Protein AF-A0A1W0W4B3-F1 (afdb_monomer)

Organism: Sorghum bicolor (NCBI:txid4558)

Mean predicted aligned error: 21.07 Å

InterPro domains:
  IPR004827 Basic-leucine zipper domain [SM00338] (145-209)
  IPR046347 Basic-leucine zipper domain superfamily [SSF57959] (149-204)

pLDDT: mean 71.38, std 26.72, range [28.59, 98.88]

Sequence (241 aa):
MPTLSEEQALKQLSHLVSLWSSTESNSCNQSMGSSIEGGCQGSAAMPALVNKFDIMSIGNSSCSGRPQMPRNYGSLSAENSNPAPVVPKLILGGMDRPGLPLQLPAHGADASRSISRRGRTKEHFFSEADMEKINKDNRLKELMKTEPKRVKRALRNRESVARLKMQKAKHFQDLKCRTNALKMECSSLSAQVQSRQEIFDSLKTENRELQIKLEGLNEQANLSQALNDQLQSEIERLKLL

Solvent-accessible surface area (backbone atoms only — not comparable to full-atom values): 15935 Å² total; per-residue (Å²): 131,82,51,78,65,55,59,51,50,50,52,52,52,53,52,53,55,51,56,55,63,55,66,74,75,77,79,88,86,89,78,89,87,83,84,85,88,84,88,82,89,82,84,86,80,87,78,78,91,70,82,92,81,89,87,80,88,80,73,94,72,93,72,96,73,86,87,82,79,87,87,82,86,79,87,79,88,80,90,80,91,84,87,87,82,91,77,86,86,79,89,74,79,96,69,86,72,86,71,80,80,89,69,78,84,72,93,74,87,81,82,80,76,76,77,72,87,60,90,71,63,79,74,82,76,54,52,73,72,50,49,53,53,30,75,71,33,66,69,44,46,57,39,45,76,78,40,50,71,57,43,54,51,50,52,52,47,52,52,53,51,51,51,51,51,50,52,50,51,50,54,52,49,53,50,50,53,51,52,52,50,51,52,51,48,52,52,51,52,51,51,50,51,52,54,50,48,55,52,50,53,52,51,52,51,53,50,53,53,51,50,54,52,50,50,54,52,50,52,53,49,52,53,52,47,54,52,49,52,52,52,50,53,49,51,55,56,58,74,76,109

Radius of gyration: 41.13 Å; Cα contacts (8 Å, |Δi|>4): 15; chains: 1; bounding box: 86×71×122 Å

Foldseek 3Di:
DDDPVVVVVVVVVVVVVVVVVVVVPPPDDPDDDDDDDDDDDDDDDDDDPPDDDDDDDDDDDDDDDDDDDDDDDDDDDDDDDDDDDDDDDDDDDDDDDPDDPPDDDDDDDDPPPPPPPDDDDPVPLDDPVLVVVCVVDVVSVVCCVPPVPVSSVVVVVVVVVVVVVVVVVVVVVVVVVVVVVVVVVVVVVVVVVVVVVVVVVVVVVVVVVVVVVVVVVVVVVVVVVVVVVVVVVVVVVVVVD

Structure (mmCIF, N/CA/C/O backbone):
data_AF-A0A1W0W4B3-F1
#
_entry.id   AF-A0A1W0W4B3-F1
#
loop_
_atom_site.group_PDB
_atom_site.id
_atom_site.type_symbol
_atom_site.label_atom_id
_atom_site.label_alt_id
_atom_site.label_comp_id
_atom_site.label_asym_id
_atom_site.label_entity_id
_atom_site.label_seq_id
_atom_site.pdbx_PDB_ins_code
_atom_site.Cartn_x
_atom_site.Cartn_y
_atom_site.Cartn_z
_atom_site.occupancy
_atom_site.B_iso_or_equiv
_atom_site.auth_seq_id
_atom_site.auth_comp_id
_atom_site.auth_asym_id
_atom_site.auth_atom_id
_atom_site.pdbx_PDB_model_num
ATOM 1 N N . MET A 1 1 ? -30.244 10.182 33.320 1.00 46.06 1 MET A N 1
ATOM 2 C CA . MET A 1 1 ? -31.214 9.685 32.328 1.00 46.06 1 MET A CA 1
ATOM 3 C C . MET A 1 1 ? -30.709 10.096 30.957 1.00 46.06 1 MET A C 1
ATOM 5 O O . MET A 1 1 ? -30.752 11.292 30.681 1.00 46.06 1 MET A O 1
ATOM 9 N N . PRO A 1 2 ? -30.119 9.178 30.172 1.00 50.56 2 PRO A N 1
ATOM 10 C CA . PRO A 1 2 ? -29.711 9.484 28.805 1.00 50.56 2 PRO A CA 1
ATOM 11 C C . PRO A 1 2 ? -30.939 9.907 27.996 1.00 50.56 2 PRO A C 1
ATOM 13 O O . PRO A 1 2 ? -32.050 9.422 28.225 1.00 50.56 2 PRO A O 1
ATOM 16 N N . THR A 1 3 ? -30.766 10.885 27.116 1.00 73.81 3 THR A N 1
ATOM 17 C CA . THR A 1 3 ? -31.884 11.431 26.339 1.00 73.81 3 THR A CA 1
ATOM 18 C C . THR A 1 3 ? -32.370 10.392 25.324 1.00 73.81 3 THR A C 1
ATOM 20 O O . THR A 1 3 ? -31.582 9.583 24.840 1.00 73.81 3 THR A O 1
ATOM 23 N N . LEU A 1 4 ? -33.659 10.417 24.957 1.00 64.44 4 LEU A N 1
ATOM 24 C CA . LEU A 1 4 ? -34.267 9.494 23.976 1.00 64.44 4 LEU A CA 1
ATOM 25 C C . LEU A 1 4 ? -33.441 9.372 22.671 1.00 64.44 4 LEU A C 1
ATOM 27 O O . LEU A 1 4 ? -33.410 8.321 22.040 1.00 64.44 4 LEU A O 1
ATOM 31 N N . SER A 1 5 ? -32.720 10.440 22.311 1.00 68.06 5 SER A N 1
ATOM 32 C CA . SER A 1 5 ? -31.805 10.523 21.166 1.00 68.06 5 SER A CA 1
ATOM 33 C C . SER A 1 5 ? -30.530 9.678 21.328 1.00 68.06 5 SER A C 1
ATOM 35 O O . SER A 1 5 ? -30.091 9.022 20.383 1.00 68.06 5 SER A O 1
ATOM 37 N N . GLU A 1 6 ? -29.946 9.640 22.528 1.00 70.94 6 GLU A N 1
ATOM 38 C CA . GLU A 1 6 ? -28.737 8.857 22.825 1.00 70.94 6 GLU A CA 1
ATOM 39 C C . GLU A 1 6 ? -29.029 7.357 22.792 1.00 70.94 6 GLU A C 1
ATOM 41 O O . GLU A 1 6 ? -28.251 6.576 22.247 1.00 70.94 6 GLU A O 1
ATOM 46 N N . GLU A 1 7 ? -30.194 6.948 23.292 1.00 76.69 7 GLU A N 1
ATOM 47 C CA . GLU A 1 7 ? -30.623 5.550 23.248 1.00 76.69 7 GLU A CA 1
ATOM 48 C C . GLU A 1 7 ? -30.871 5.078 21.803 1.00 76.69 7 GLU A C 1
ATOM 50 O O . GLU A 1 7 ? -30.564 3.942 21.431 1.00 76.69 7 GLU A O 1
ATOM 55 N N . GLN A 1 8 ? -31.370 5.977 20.952 1.00 79.88 8 GLN A N 1
ATOM 56 C CA . GLN A 1 8 ? -31.555 5.726 19.526 1.00 79.88 8 GLN A CA 1
ATOM 57 C C . GLN A 1 8 ? -30.210 5.621 18.795 1.00 79.88 8 GLN A C 1
ATOM 59 O O . GLN A 1 8 ? -30.034 4.722 17.972 1.00 79.88 8 GLN A O 1
ATOM 64 N N . ALA A 1 9 ? -29.237 6.468 19.143 1.00 77.00 9 ALA A N 1
ATOM 65 C CA . ALA A 1 9 ? -27.879 6.400 18.608 1.00 77.00 9 ALA A CA 1
ATOM 66 C C . ALA A 1 9 ? -27.165 5.093 19.000 1.00 77.00 9 ALA A C 1
ATOM 68 O O . ALA A 1 9 ? -26.544 4.450 18.153 1.00 77.00 9 ALA A O 1
ATOM 69 N N . LEU A 1 10 ? -27.314 4.641 20.248 1.00 80.75 10 LEU A N 1
ATOM 70 C CA . LEU A 1 10 ? -26.742 3.373 20.712 1.00 80.75 10 LEU A CA 1
ATOM 71 C C . LEU A 1 10 ? -27.368 2.160 20.007 1.00 80.75 10 LEU A C 1
ATOM 73 O O . LEU A 1 10 ? -26.649 1.236 19.622 1.00 80.75 10 LEU A O 1
ATOM 77 N N . LYS A 1 11 ? -28.682 2.186 19.743 1.00 84.12 11 LYS A N 1
ATOM 78 C CA . LYS A 1 11 ? -29.363 1.151 18.942 1.00 84.12 11 LYS A CA 1
ATOM 79 C C . LYS A 1 11 ? -28.864 1.123 17.493 1.00 84.12 11 LYS A C 1
ATOM 81 O O . LYS A 1 11 ? -28.654 0.042 16.945 1.00 84.12 11 LYS A O 1
ATOM 86 N N . GLN A 1 12 ? -28.615 2.286 16.885 1.00 83.31 12 GLN A N 1
ATOM 87 C CA . GLN A 1 12 ? -28.036 2.368 15.536 1.00 83.31 12 GLN A CA 1
ATOM 88 C C . GLN A 1 12 ? -26.607 1.806 15.487 1.00 83.31 12 GLN A C 1
ATOM 90 O O . GLN A 1 12 ? -26.278 1.042 14.579 1.00 83.31 12 GLN A O 1
ATOM 95 N N . LEU A 1 13 ? -25.773 2.117 16.483 1.00 79.00 13 LEU A N 1
ATOM 96 C CA . LEU A 1 13 ? -24.405 1.598 16.569 1.00 79.00 13 LEU A CA 1
ATOM 97 C C . LEU A 1 13 ? -24.376 0.079 16.787 1.00 79.00 13 LEU A C 1
ATOM 99 O O . LEU A 1 13 ? -23.621 -0.620 16.113 1.00 79.00 13 LEU A O 1
ATOM 103 N N . SER A 1 14 ? -25.239 -0.449 17.657 1.00 84.00 14 SER A N 1
ATOM 104 C CA . SER A 1 14 ? -25.381 -1.896 17.881 1.00 84.00 14 SER A CA 1
ATOM 105 C C . SER A 1 14 ? -25.784 -2.648 16.603 1.00 84.00 14 SER A C 1
ATOM 107 O O . SER A 1 14 ? -25.209 -3.692 16.273 1.00 84.00 14 SER A O 1
ATOM 109 N N . HIS A 1 15 ? -26.719 -2.085 15.832 1.00 85.88 15 HIS A N 1
ATOM 110 C CA . HIS A 1 15 ? -27.155 -2.655 14.559 1.00 85.88 15 HIS A CA 1
ATOM 111 C C . HIS A 1 15 ? -26.019 -2.682 13.523 1.00 85.88 15 HIS A C 1
ATOM 113 O O . HIS A 1 15 ? -25.790 -3.710 12.885 1.00 85.88 15 HIS A O 1
ATOM 119 N N . LEU A 1 16 ? -25.246 -1.595 13.404 1.00 80.00 16 LEU A N 1
ATOM 120 C CA . LEU A 1 16 ? -24.099 -1.522 12.490 1.00 80.00 16 LEU A CA 1
ATOM 121 C C . LEU A 1 16 ? -22.993 -2.526 12.848 1.00 80.00 16 LEU A C 1
ATOM 123 O O . LEU A 1 16 ? -22.467 -3.193 11.959 1.00 80.00 16 LEU A O 1
ATOM 127 N N . VAL A 1 17 ? -22.686 -2.694 14.137 1.00 77.75 17 VAL A N 1
ATOM 128 C CA . VAL A 1 17 ? -21.697 -3.677 14.617 1.00 77.75 17 VAL A CA 1
ATOM 129 C C . VAL A 1 17 ? -22.146 -5.118 14.332 1.00 77.75 17 VAL A C 1
ATOM 131 O O . VAL A 1 17 ? -21.326 -5.971 13.981 1.00 77.75 17 VAL A O 1
ATOM 134 N N . SER A 1 18 ? -23.448 -5.395 14.407 1.00 76.31 18 SER A N 1
ATOM 135 C CA . SER A 1 18 ? -24.012 -6.724 14.123 1.00 76.31 18 SER A CA 1
ATOM 136 C C . SER A 1 18 ? -23.999 -7.063 12.625 1.00 76.31 18 SER A C 1
ATOM 138 O O . SER A 1 18 ? -23.673 -8.189 12.239 1.00 76.31 18 SER A O 1
ATOM 140 N N . LEU A 1 19 ? -24.292 -6.078 11.769 1.00 78.81 19 LEU A N 1
ATOM 141 C CA . LEU A 1 19 ? -24.202 -6.204 10.310 1.00 78.81 19 LEU A CA 1
ATOM 142 C C . LEU A 1 19 ? -22.771 -6.481 9.851 1.00 78.81 19 LEU A C 1
ATOM 144 O O . LEU A 1 19 ? -22.557 -7.381 9.042 1.00 78.81 19 LEU A O 1
ATOM 148 N N . TRP A 1 20 ? -21.797 -5.765 10.414 1.00 64.62 20 TRP A N 1
ATOM 149 C CA . TRP A 1 20 ? -20.386 -5.966 10.089 1.00 64.62 20 TRP A CA 1
ATOM 150 C C . TRP A 1 20 ? -19.876 -7.349 10.508 1.00 64.62 20 TRP A C 1
ATOM 152 O O . TRP A 1 20 ? -19.211 -8.022 9.721 1.00 64.62 20 TRP A O 1
ATOM 162 N N . SER A 1 21 ? -20.293 -7.822 11.686 1.00 59.78 21 SER A N 1
ATOM 163 C CA . SER A 1 21 ? -19.967 -9.171 12.177 1.00 59.78 21 SER A CA 1
ATOM 164 C C . SER A 1 21 ? -20.580 -10.287 11.31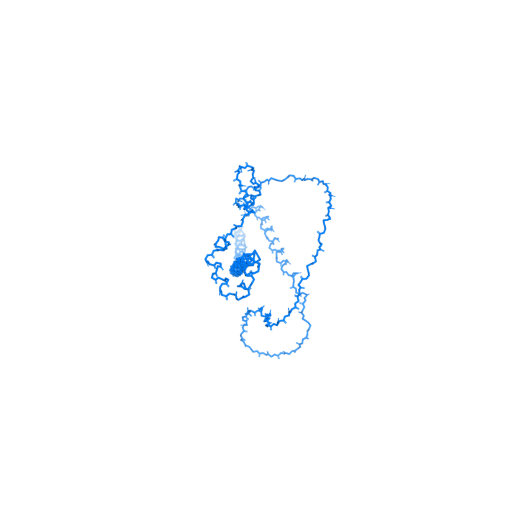2 1.00 59.78 21 SER A C 1
ATOM 166 O O . SER A 1 21 ? -20.046 -11.391 11.251 1.00 59.78 21 SER A O 1
ATOM 168 N N . SER A 1 22 ? -21.685 -10.008 10.610 1.00 46.53 22 SER A N 1
ATOM 169 C CA . SER A 1 22 ? -22.362 -10.975 9.731 1.00 46.53 22 SER A CA 1
ATOM 170 C C . SER A 1 22 ? -21.739 -11.047 8.329 1.00 46.53 22 SER A C 1
ATOM 172 O O . SER A 1 22 ? -21.768 -12.100 7.692 1.00 46.53 22 SER A O 1
ATOM 174 N N . THR A 1 23 ? -21.132 -9.958 7.846 1.00 51.38 23 THR A N 1
ATOM 175 C CA . THR A 1 23 ? -20.428 -9.925 6.550 1.00 51.38 23 THR A CA 1
ATOM 176 C C . THR A 1 23 ? -19.069 -10.627 6.553 1.00 51.38 23 THR A C 1
ATOM 178 O O . THR A 1 23 ? -18.599 -11.008 5.483 1.00 51.38 23 THR A O 1
ATOM 181 N N . GLU A 1 24 ? -18.464 -10.876 7.718 1.00 43.91 24 GLU A N 1
ATOM 182 C CA . GLU A 1 24 ? -17.208 -11.637 7.822 1.00 43.91 24 GLU A CA 1
ATOM 183 C C . GLU A 1 24 ? -17.405 -13.166 7.768 1.00 43.91 24 GLU A C 1
ATOM 185 O O . GLU A 1 24 ? -16.455 -13.889 7.480 1.00 43.91 24 GLU A O 1
ATOM 190 N N . SER A 1 25 ? -18.624 -13.687 7.973 1.00 45.28 25 SER A N 1
ATOM 191 C CA . SER A 1 25 ? -18.858 -15.144 8.064 1.00 45.28 25 SER A CA 1
ATOM 192 C C . SER A 1 25 ? -19.273 -15.854 6.767 1.00 45.28 25 SER A C 1
ATOM 194 O O . SER A 1 25 ? -19.307 -17.080 6.758 1.00 45.28 25 SER A O 1
ATOM 196 N N . ASN A 1 26 ? -19.564 -15.153 5.661 1.00 48.56 26 ASN A N 1
ATOM 197 C CA . ASN A 1 26 ? -20.213 -15.790 4.495 1.00 48.56 26 ASN A CA 1
ATOM 198 C C . ASN A 1 26 ? -19.520 -15.652 3.132 1.00 48.56 26 ASN A C 1
ATOM 200 O O . ASN A 1 26 ? -20.124 -15.970 2.109 1.00 48.56 26 ASN A O 1
ATOM 204 N N . SER A 1 27 ? -18.250 -15.252 3.061 1.00 46.34 27 SER A N 1
ATOM 205 C CA . SER A 1 27 ? -17.555 -15.226 1.768 1.00 46.34 27 SER A CA 1
ATOM 206 C C . SER A 1 27 ? -16.066 -15.505 1.901 1.00 46.34 27 SER A C 1
ATOM 208 O O . SER A 1 27 ? -15.269 -14.575 1.876 1.00 46.34 27 SER A O 1
ATOM 210 N N . CYS A 1 28 ? -15.715 -16.790 2.023 1.00 36.72 28 CYS A N 1
ATOM 211 C CA . CYS A 1 28 ? -14.561 -17.449 1.382 1.00 36.72 28 CYS A CA 1
ATOM 212 C C . CYS A 1 28 ? -14.127 -18.661 2.224 1.00 36.72 28 CYS A C 1
ATOM 214 O O . CYS A 1 28 ? -13.150 -18.570 2.950 1.00 36.72 28 CYS A O 1
ATOM 216 N N . ASN A 1 29 ? -14.867 -19.777 2.176 1.00 40.19 29 ASN A N 1
ATOM 217 C CA . ASN A 1 29 ? -14.393 -21.085 2.676 1.00 40.19 29 ASN A CA 1
ATOM 218 C C . ASN A 1 29 ? -15.133 -22.274 2.020 1.00 40.19 29 ASN A C 1
ATOM 220 O O . ASN A 1 29 ? -15.341 -23.315 2.632 1.00 40.19 29 ASN A O 1
ATOM 224 N N . GLN A 1 30 ? -15.538 -22.145 0.751 1.00 40.03 30 GLN A N 1
ATOM 225 C CA . GLN A 1 30 ? -16.012 -23.282 -0.052 1.00 40.03 30 GLN A CA 1
ATOM 226 C C . GLN A 1 30 ? -15.123 -23.463 -1.279 1.00 40.03 30 GLN A C 1
ATOM 228 O O . GLN A 1 30 ? -15.552 -23.259 -2.407 1.00 40.03 30 GLN A O 1
ATOM 233 N N . SER A 1 31 ? -13.857 -23.807 -1.069 1.00 46.72 31 SER A N 1
ATOM 234 C CA . SER A 1 31 ? -13.107 -24.578 -2.060 1.00 46.72 31 SER A CA 1
ATOM 235 C C . SER A 1 31 ? -11.819 -25.081 -1.427 1.00 46.72 31 SER A C 1
ATOM 237 O O . SER A 1 31 ? -11.087 -24.288 -0.845 1.00 46.72 31 SER A O 1
ATOM 239 N N . MET A 1 32 ? -11.535 -26.369 -1.625 1.00 39.91 32 MET A N 1
ATOM 240 C CA . MET A 1 32 ? -10.351 -27.135 -1.204 1.00 39.91 32 MET A CA 1
ATOM 241 C C . MET A 1 32 ? -10.471 -27.854 0.148 1.00 39.91 32 MET A C 1
ATOM 243 O O . MET A 1 32 ? -10.274 -27.267 1.206 1.00 39.91 32 MET A O 1
ATOM 247 N N . GLY A 1 33 ? -10.677 -29.174 0.084 1.00 34.97 33 GLY A N 1
ATOM 248 C CA . GLY A 1 33 ? -10.287 -30.074 1.172 1.00 34.97 33 GLY A CA 1
ATOM 249 C C . GLY A 1 33 ? -11.142 -31.329 1.330 1.00 34.97 33 GLY A C 1
ATOM 250 O O . GLY A 1 33 ? -11.802 -31.471 2.351 1.00 34.97 33 GLY A O 1
ATOM 251 N N . SER A 1 34 ? -11.114 -32.258 0.367 1.00 32.94 34 SER A N 1
ATOM 252 C CA . SER A 1 34 ? -11.482 -33.656 0.637 1.00 32.94 34 SER A CA 1
ATOM 253 C C . SER A 1 34 ? -10.207 -34.482 0.806 1.00 32.94 34 SER A C 1
ATOM 255 O O . SER A 1 34 ? -9.414 -34.604 -0.123 1.00 32.94 34 SER A O 1
ATOM 257 N N . SER A 1 35 ? -10.061 -34.987 2.032 1.00 37.25 35 SER A N 1
ATOM 258 C CA . SER A 1 35 ? -9.471 -36.264 2.444 1.00 37.25 35 SER A CA 1
ATOM 259 C C . SER A 1 35 ? -8.099 -36.669 1.910 1.00 37.25 35 SER A C 1
ATOM 261 O O . SER A 1 35 ? -8.024 -37.215 0.818 1.00 37.25 35 SER A O 1
ATOM 263 N N . ILE A 1 36 ? -7.076 -36.609 2.777 1.00 35.84 36 ILE A N 1
ATOM 264 C CA . ILE A 1 36 ? -6.227 -37.778 3.088 1.00 35.84 36 ILE A CA 1
ATOM 265 C C . ILE A 1 36 ? -5.898 -37.753 4.594 1.00 35.84 36 ILE A C 1
ATOM 267 O O . ILE A 1 36 ? -5.454 -36.739 5.128 1.00 35.84 36 ILE A O 1
ATOM 271 N N . GLU A 1 37 ? -6.184 -38.871 5.261 1.00 36.91 37 GLU A N 1
ATOM 272 C CA . GLU A 1 37 ? -5.908 -39.175 6.668 1.00 36.91 37 GLU A CA 1
ATOM 273 C C . GLU A 1 37 ? -4.406 -39.270 6.987 1.00 36.91 37 GLU A C 1
ATOM 275 O O . GLU A 1 37 ? -3.602 -39.665 6.143 1.00 36.91 37 GLU A O 1
ATOM 280 N N . GLY A 1 38 ? -4.048 -39.017 8.251 1.00 33.78 38 GLY A N 1
ATOM 281 C CA . GLY A 1 38 ? -2.769 -39.440 8.831 1.00 33.78 38 GLY A CA 1
ATOM 282 C C . GLY A 1 38 ? -2.266 -38.502 9.924 1.00 33.78 38 GLY A C 1
ATOM 283 O O . GLY A 1 38 ? -1.608 -37.508 9.637 1.00 33.78 38 GLY A O 1
ATOM 284 N N . GLY A 1 39 ? -2.587 -38.805 11.184 1.00 35.41 39 GLY A N 1
ATOM 285 C CA . GLY A 1 39 ? -2.121 -38.044 12.344 1.00 35.41 39 GLY A CA 1
ATOM 286 C C . GLY A 1 39 ? -0.668 -38.333 12.735 1.00 35.41 39 GLY A C 1
ATOM 287 O O . GLY A 1 39 ? -0.149 -39.403 12.444 1.00 35.41 39 GLY A O 1
ATOM 288 N N . CYS A 1 40 ? -0.056 -37.378 13.444 1.00 28.59 40 CYS A N 1
ATOM 289 C CA . CYS A 1 40 ? 0.932 -37.581 14.511 1.00 28.59 40 CYS A CA 1
ATOM 290 C C . CYS A 1 40 ? 1.157 -36.252 15.257 1.00 28.59 40 CYS A C 1
ATOM 292 O O . CYS A 1 40 ? 1.230 -35.185 14.654 1.00 28.59 40 CYS A O 1
ATOM 294 N N . GLN A 1 41 ? 1.217 -36.332 16.586 1.00 34.62 41 GLN A N 1
ATOM 295 C CA . GLN A 1 41 ? 1.433 -35.226 17.520 1.00 34.62 41 GLN A CA 1
ATOM 296 C C . GLN A 1 41 ? 2.886 -34.720 17.480 1.00 34.62 41 GLN A C 1
ATOM 298 O O . GLN A 1 41 ? 3.803 -35.521 17.313 1.00 34.62 41 GLN A O 1
ATOM 303 N N . GLY A 1 42 ? 3.097 -33.428 17.768 1.00 30.91 42 GLY A N 1
ATOM 304 C CA . GLY A 1 42 ? 4.372 -32.937 18.311 1.00 30.91 42 GLY A CA 1
ATOM 305 C C . GLY A 1 42 ? 4.953 -31.674 17.670 1.00 30.91 42 GLY A C 1
ATOM 306 O O . GLY A 1 42 ? 5.608 -31.753 16.646 1.00 30.91 42 GLY A O 1
ATOM 307 N N . SER A 1 43 ? 4.762 -30.551 18.372 1.00 34.69 43 SER A N 1
ATOM 308 C CA . SER A 1 43 ? 5.658 -29.396 18.574 1.00 34.69 43 SER A CA 1
ATOM 309 C C . SER A 1 43 ? 6.434 -28.737 17.412 1.00 34.69 43 SER A C 1
ATOM 311 O O . SER A 1 43 ? 7.240 -29.352 16.726 1.00 34.69 43 SER A O 1
ATOM 313 N N . ALA A 1 44 ? 6.343 -27.400 17.432 1.00 37.19 44 ALA A N 1
ATOM 314 C CA . ALA A 1 44 ? 7.294 -26.404 16.931 1.00 37.19 44 ALA A CA 1
ATOM 315 C C . ALA A 1 44 ? 7.324 -26.083 15.422 1.00 37.19 44 ALA A C 1
ATOM 317 O O . ALA A 1 44 ? 7.238 -26.942 14.555 1.00 37.19 44 ALA A O 1
ATOM 318 N N . ALA A 1 45 ? 7.560 -24.786 15.177 1.00 33.12 45 ALA A N 1
ATOM 319 C CA . ALA A 1 45 ? 7.843 -24.094 13.914 1.00 33.12 45 ALA A CA 1
ATOM 320 C C . ALA A 1 45 ? 6.635 -23.611 13.080 1.00 33.12 45 ALA A C 1
ATOM 322 O O . ALA A 1 45 ? 6.074 -24.323 12.255 1.00 33.12 45 ALA A O 1
ATOM 323 N N . MET A 1 46 ? 6.324 -22.316 13.221 1.00 39.16 46 MET A N 1
ATOM 324 C CA . MET A 1 46 ? 5.676 -21.520 12.171 1.00 39.16 46 MET A CA 1
ATOM 325 C C . MET A 1 46 ? 6.642 -21.402 10.978 1.00 39.16 46 MET A C 1
ATOM 327 O O . MET A 1 46 ? 7.743 -20.875 11.170 1.00 39.16 46 MET A O 1
ATOM 331 N N . PRO A 1 47 ? 6.292 -21.829 9.751 1.00 45.53 47 PRO A N 1
ATOM 332 C CA . PRO A 1 47 ? 7.124 -21.541 8.600 1.00 45.53 47 PRO A CA 1
ATOM 333 C C . PRO A 1 47 ? 6.803 -20.138 8.081 1.00 45.53 47 PRO A C 1
ATOM 335 O O . PRO A 1 47 ? 5.665 -19.794 7.764 1.00 45.53 47 PRO A O 1
ATOM 338 N N . ALA A 1 48 ? 7.855 -19.334 7.975 1.00 40.09 48 ALA A N 1
ATOM 339 C CA . ALA A 1 48 ? 7.867 -18.092 7.231 1.00 40.09 48 ALA A CA 1
ATOM 340 C C . ALA A 1 48 ? 7.360 -18.318 5.795 1.00 40.09 48 ALA A C 1
ATOM 342 O O . ALA A 1 48 ? 7.882 -19.167 5.069 1.00 40.09 48 ALA A O 1
ATOM 343 N N . LEU A 1 49 ? 6.385 -17.518 5.355 1.00 45.16 49 LEU A N 1
ATOM 344 C CA . LEU A 1 49 ? 6.001 -17.416 3.945 1.00 45.16 49 LEU A CA 1
ATOM 345 C C . LEU A 1 49 ? 7.058 -16.601 3.185 1.00 45.16 49 LEU A C 1
ATOM 347 O O . LEU A 1 49 ? 6.850 -15.459 2.781 1.00 45.16 49 LEU A O 1
ATOM 351 N N . VAL A 1 50 ? 8.230 -17.211 3.017 1.00 43.22 50 VAL A N 1
ATOM 352 C CA . VAL A 1 50 ? 9.288 -16.760 2.115 1.00 43.22 50 VAL A CA 1
ATOM 353 C C . VAL A 1 50 ? 8.920 -17.175 0.687 1.00 43.22 50 VAL A C 1
ATOM 355 O O . VAL A 1 50 ? 8.676 -18.344 0.413 1.00 43.22 50 VAL A O 1
ATOM 358 N N . ASN A 1 51 ? 8.883 -16.180 -0.205 1.00 43.06 51 ASN A N 1
ATOM 359 C CA . ASN A 1 51 ? 9.017 -16.253 -1.666 1.00 43.06 51 ASN A CA 1
ATOM 360 C C . ASN A 1 51 ? 8.488 -17.512 -2.382 1.00 43.06 51 ASN A C 1
ATOM 362 O O . ASN A 1 51 ? 9.206 -18.487 -2.583 1.00 43.06 51 ASN A O 1
ATOM 366 N N . LYS A 1 52 ? 7.294 -17.396 -2.973 1.00 44.56 52 LYS A N 1
ATOM 367 C CA . LYS A 1 52 ? 6.922 -18.156 -4.177 1.00 44.56 52 LYS A CA 1
ATOM 368 C C . LYS A 1 52 ? 6.858 -17.214 -5.376 1.00 44.56 52 LYS A C 1
ATOM 370 O O . LYS A 1 52 ? 5.783 -16.752 -5.736 1.00 44.56 52 LYS A O 1
ATOM 375 N N . PHE A 1 53 ? 8.007 -16.916 -5.980 1.00 36.84 53 PHE A N 1
ATOM 376 C CA . PHE A 1 53 ? 8.050 -16.516 -7.390 1.00 36.84 53 PHE A CA 1
ATOM 377 C C . PHE A 1 53 ? 9.435 -16.776 -7.997 1.00 36.84 53 PHE A C 1
ATOM 379 O O . PHE A 1 53 ? 10.139 -15.854 -8.387 1.00 36.84 53 PHE A O 1
ATOM 386 N N . ASP A 1 54 ? 9.809 -18.053 -8.078 1.00 41.72 54 ASP A N 1
ATOM 387 C CA . ASP A 1 54 ? 10.860 -18.521 -8.982 1.00 41.72 54 ASP A CA 1
ATOM 388 C C . ASP A 1 54 ? 10.228 -19.450 -10.017 1.00 41.72 54 ASP A C 1
ATOM 390 O O . ASP A 1 54 ? 10.057 -20.638 -9.761 1.00 41.72 54 ASP A O 1
ATOM 394 N N . ILE A 1 55 ? 9.874 -18.907 -11.186 1.00 41.62 55 ILE A N 1
ATOM 395 C CA . ILE A 1 55 ? 9.776 -19.671 -12.436 1.00 41.62 55 ILE A CA 1
ATOM 396 C C . ILE A 1 55 ? 10.263 -18.775 -13.582 1.00 41.62 55 ILE A C 1
ATOM 398 O O . ILE A 1 55 ? 9.595 -17.812 -13.946 1.00 41.62 55 ILE A O 1
ATOM 402 N N . MET A 1 56 ? 11.437 -19.140 -14.114 1.00 41.94 56 MET A N 1
ATOM 403 C CA . MET A 1 56 ? 11.923 -19.096 -15.508 1.00 41.94 56 MET A CA 1
ATOM 404 C C . MET A 1 56 ? 13.335 -18.517 -15.656 1.00 41.94 56 MET A C 1
ATOM 406 O O . MET A 1 56 ? 13.546 -17.357 -16.004 1.00 41.94 56 MET A O 1
ATOM 410 N N . SER A 1 57 ? 14.322 -19.402 -15.506 1.00 45.44 57 SER A N 1
ATOM 411 C CA . SER A 1 57 ? 15.579 -19.304 -16.243 1.00 45.44 57 SER A CA 1
ATOM 412 C C . SER A 1 57 ? 15.294 -19.575 -17.722 1.00 45.44 57 SER A C 1
ATOM 414 O O . SER A 1 57 ? 14.963 -20.699 -18.092 1.00 45.44 57 SER A O 1
ATOM 416 N N . ILE A 1 58 ? 15.420 -18.565 -18.583 1.00 41.12 58 ILE A N 1
ATOM 417 C CA . ILE A 1 58 ? 15.471 -18.787 -20.033 1.00 41.12 58 ILE A CA 1
ATOM 418 C C . ILE A 1 58 ? 16.941 -18.874 -20.419 1.00 41.12 58 ILE A C 1
ATOM 420 O O . ILE A 1 58 ? 17.658 -17.874 -20.457 1.00 41.12 58 ILE A O 1
ATOM 424 N N . GLY A 1 59 ? 17.374 -20.110 -20.659 1.00 36.38 59 GLY A N 1
ATOM 425 C CA . GLY A 1 59 ? 18.659 -20.424 -21.253 1.00 36.38 59 GLY A CA 1
ATOM 426 C C . GLY A 1 59 ? 18.790 -19.846 -22.661 1.00 36.38 59 GLY A C 1
ATOM 427 O O . GLY A 1 59 ? 17.821 -19.699 -23.409 1.00 36.38 59 GLY A O 1
ATOM 428 N N . ASN A 1 60 ? 20.033 -19.537 -23.014 1.00 40.91 60 ASN A N 1
ATOM 429 C CA . ASN A 1 60 ? 20.448 -19.175 -24.358 1.00 40.91 60 ASN A CA 1
ATOM 430 C C . ASN A 1 60 ? 20.042 -20.280 -25.346 1.00 40.91 60 ASN A C 1
ATOM 432 O O . ASN A 1 60 ? 20.592 -21.377 -25.304 1.00 40.91 60 ASN A O 1
ATOM 436 N N . SER A 1 61 ? 19.132 -19.979 -26.271 1.00 43.41 61 SER A N 1
ATOM 437 C CA . SER A 1 61 ? 18.978 -20.759 -27.498 1.00 43.41 61 SER A CA 1
ATOM 438 C C . SER A 1 61 ? 18.814 -19.821 -28.691 1.00 43.41 61 SER A C 1
ATOM 440 O O . SER A 1 61 ? 17.991 -18.905 -28.712 1.00 43.41 61 SER A O 1
ATOM 442 N N . SER A 1 62 ? 19.702 -20.007 -29.661 1.00 45.00 62 SER A N 1
ATOM 443 C CA . SER A 1 62 ? 19.717 -19.314 -30.939 1.00 45.00 62 SER A CA 1
ATOM 444 C C . SER A 1 62 ? 18.570 -19.820 -31.801 1.00 45.00 62 SER A C 1
ATOM 446 O O . SER A 1 62 ? 18.596 -20.971 -32.221 1.00 45.00 62 SER A O 1
ATOM 448 N N . CYS A 1 63 ? 17.615 -18.953 -32.134 1.00 35.28 63 CYS A N 1
ATOM 449 C CA . CYS A 1 63 ? 16.596 -19.255 -33.135 1.00 35.28 63 CYS A CA 1
ATOM 450 C C . CYS A 1 63 ? 16.459 -18.071 -34.094 1.00 35.28 63 CYS A C 1
ATOM 452 O O . CYS A 1 63 ? 15.878 -17.031 -33.786 1.00 35.28 63 CYS A O 1
ATOM 454 N N . SER A 1 64 ? 17.027 -18.241 -35.283 1.00 49.56 64 SER A N 1
ATOM 455 C CA . SER A 1 64 ? 16.733 -17.453 -36.471 1.00 49.56 64 SER A CA 1
ATOM 456 C C . SER A 1 64 ? 15.242 -17.557 -36.814 1.00 49.56 64 SER A C 1
ATOM 458 O O . SER A 1 64 ? 14.789 -18.586 -37.308 1.00 49.56 64 SER A O 1
ATOM 460 N N . GLY A 1 65 ? 14.476 -16.495 -36.570 1.00 38.25 6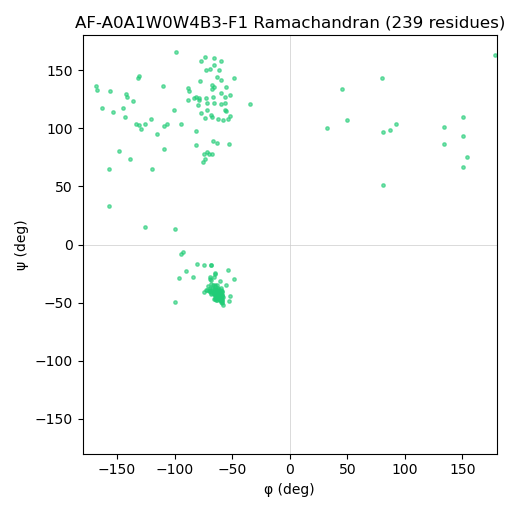5 GLY A N 1
ATOM 461 C CA . GLY A 1 65 ? 13.057 -16.432 -36.915 1.00 38.25 65 GLY A CA 1
ATOM 462 C C . GLY A 1 65 ? 12.549 -14.994 -36.899 1.00 38.25 65 GLY A C 1
ATOM 463 O O . GLY A 1 65 ? 12.601 -14.307 -35.885 1.00 38.25 65 GLY A O 1
ATOM 464 N N . ARG A 1 66 ? 12.109 -14.510 -38.057 1.00 43.44 66 ARG A N 1
ATOM 465 C CA . ARG A 1 66 ? 11.598 -13.155 -38.308 1.00 43.44 66 ARG A CA 1
ATOM 466 C C . ARG A 1 66 ? 10.200 -12.988 -37.683 1.00 43.44 66 ARG A C 1
ATOM 468 O O . ARG A 1 66 ? 9.323 -13.760 -38.058 1.00 43.44 66 ARG A O 1
ATOM 475 N N . PRO A 1 67 ? 9.921 -11.982 -36.832 1.00 38.62 67 PRO A N 1
ATOM 476 C CA . PRO A 1 67 ? 8.554 -11.748 -36.366 1.00 38.62 67 PRO A CA 1
ATOM 477 C C . PRO A 1 67 ? 7.735 -10.994 -37.424 1.00 38.62 67 PRO A C 1
ATOM 479 O O . PRO A 1 67 ? 8.088 -9.883 -37.828 1.00 38.62 67 PRO A O 1
ATOM 482 N N . GLN A 1 68 ? 6.647 -11.610 -37.882 1.00 40.81 68 GLN A N 1
ATOM 483 C CA . GLN A 1 68 ? 5.609 -11.000 -38.713 1.00 40.81 68 GLN A CA 1
ATOM 484 C C . GLN A 1 68 ? 4.571 -10.365 -37.769 1.00 40.81 68 GLN A C 1
ATOM 486 O O . GLN A 1 68 ? 4.068 -11.031 -36.871 1.00 40.81 68 GLN A O 1
ATOM 491 N N . MET A 1 69 ? 4.298 -9.066 -37.920 1.00 41.34 69 MET A N 1
ATOM 492 C CA . MET A 1 69 ? 3.321 -8.342 -37.093 1.00 41.34 69 MET A CA 1
ATOM 493 C C . MET A 1 69 ? 1.917 -8.456 -37.705 1.00 41.34 69 MET A C 1
ATOM 495 O O . MET A 1 69 ? 1.778 -8.157 -38.897 1.00 41.34 69 MET A O 1
ATOM 499 N N . PRO A 1 70 ? 0.870 -8.792 -36.932 1.00 39.22 70 PRO A N 1
ATOM 500 C CA . PRO A 1 70 ? -0.502 -8.701 -37.409 1.00 39.22 70 PRO A CA 1
ATOM 501 C C . PRO A 1 70 ? -0.936 -7.233 -37.523 1.00 39.22 70 PRO A C 1
ATOM 503 O O . PRO A 1 70 ? -0.928 -6.480 -36.549 1.00 39.22 70 PRO A O 1
ATOM 506 N N . ARG A 1 71 ? -1.330 -6.827 -38.733 1.00 45.06 71 ARG A N 1
ATOM 507 C CA . ARG A 1 71 ? -2.185 -5.658 -38.971 1.00 45.06 71 ARG A CA 1
ATOM 508 C C . ARG A 1 71 ? -3.624 -6.066 -38.666 1.00 45.06 71 ARG A C 1
ATOM 510 O O . ARG A 1 71 ? -4.083 -7.025 -39.274 1.00 45.06 71 ARG A O 1
ATOM 517 N N . ASN A 1 72 ? -4.297 -5.315 -37.795 1.00 41.66 72 ASN A N 1
ATOM 518 C CA . ASN A 1 72 ? -5.705 -4.891 -37.883 1.00 41.66 72 ASN A CA 1
ATOM 519 C C . ASN A 1 72 ? -6.297 -4.714 -36.482 1.00 41.66 72 ASN A C 1
ATOM 521 O O . ASN A 1 72 ? -6.591 -5.689 -35.806 1.00 41.66 72 ASN A O 1
ATOM 525 N N . TYR A 1 73 ? -6.551 -3.464 -36.105 1.00 31.55 73 TYR A N 1
ATOM 526 C CA . TYR A 1 73 ? -7.757 -3.121 -35.358 1.00 31.55 73 TYR A CA 1
ATOM 527 C C . TYR A 1 73 ? -8.395 -1.954 -36.103 1.00 31.55 73 TYR A C 1
ATOM 529 O O . TYR A 1 73 ? -7.905 -0.826 -36.072 1.00 31.55 73 TYR A O 1
ATOM 537 N N . GLY A 1 74 ? -9.405 -2.302 -36.898 1.00 35.22 74 GLY A N 1
ATOM 538 C CA . GLY A 1 74 ? -10.303 -1.364 -37.545 1.00 35.22 74 GLY A CA 1
ATOM 539 C C . GLY A 1 74 ? -11.327 -0.866 -36.536 1.00 35.22 74 GLY A C 1
ATOM 540 O O . GLY A 1 74 ? -11.799 -1.617 -35.684 1.00 35.22 74 GLY A O 1
ATOM 541 N N . SER A 1 75 ? -11.615 0.421 -36.642 1.00 39.50 75 SER A N 1
ATOM 542 C CA . SER A 1 75 ? -12.618 1.158 -35.894 1.00 39.50 75 SER A CA 1
ATOM 543 C C . SER A 1 75 ? -14.008 0.536 -36.033 1.00 39.50 75 SER A C 1
ATOM 545 O O . SER A 1 75 ? -14.455 0.267 -37.146 1.00 39.50 75 SER A O 1
ATOM 547 N N . LEU A 1 76 ? -14.724 0.413 -34.917 1.00 36.44 76 LEU A N 1
ATOM 548 C CA . LEU A 1 76 ? -16.181 0.382 -34.914 1.00 36.44 76 LEU A CA 1
ATOM 549 C C . LEU A 1 76 ? -16.667 1.553 -34.067 1.00 36.44 76 LEU A C 1
ATOM 551 O O . LEU A 1 76 ? -16.492 1.589 -32.850 1.00 36.44 76 LEU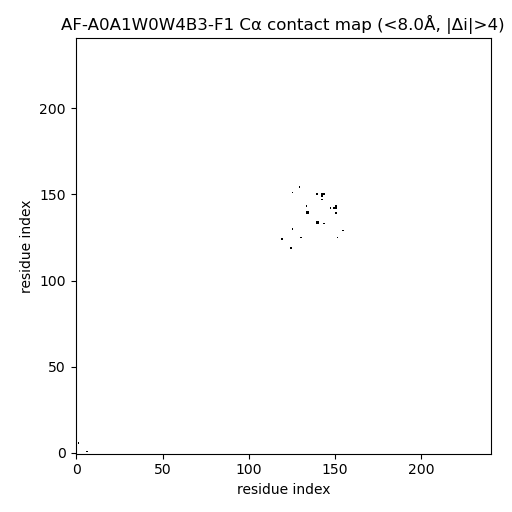 A O 1
ATOM 555 N N . SER A 1 77 ? -17.218 2.534 -34.773 1.00 37.06 77 SER A N 1
ATOM 556 C CA . SER A 1 77 ? -18.069 3.580 -34.231 1.00 37.06 77 SER A CA 1
ATOM 557 C C . SER A 1 77 ? -19.366 2.955 -33.728 1.00 37.06 77 SER A C 1
ATOM 559 O O . SER A 1 77 ? -19.983 2.160 -34.435 1.00 37.06 77 SER A O 1
ATOM 561 N N . ALA A 1 78 ? -19.806 3.365 -32.546 1.00 36.62 78 ALA A N 1
ATOM 562 C CA . ALA A 1 78 ? -21.202 3.290 -32.153 1.00 36.62 78 ALA A CA 1
ATOM 563 C C . ALA A 1 78 ? -21.578 4.662 -31.590 1.00 36.62 78 ALA A C 1
ATOM 565 O O . ALA A 1 78 ? -21.171 5.038 -30.491 1.00 36.62 78 ALA A O 1
ATOM 566 N N . GLU A 1 79 ? -22.292 5.432 -32.405 1.00 33.50 79 GLU A N 1
ATOM 567 C CA . GLU A 1 79 ? -23.081 6.569 -31.956 1.00 33.50 79 GLU A CA 1
ATOM 568 C C . GLU A 1 79 ? -24.233 6.037 -31.100 1.00 33.50 79 GLU A C 1
ATOM 570 O O . GLU A 1 79 ? -24.996 5.185 -31.551 1.00 33.50 79 GLU A O 1
ATOM 575 N N . ASN A 1 80 ? -24.385 6.549 -29.880 1.00 34.94 80 ASN A N 1
ATOM 576 C CA . ASN A 1 80 ? -25.712 6.704 -29.303 1.00 34.94 80 ASN A CA 1
ATOM 577 C C . ASN A 1 80 ? -25.704 7.849 -28.286 1.00 34.94 80 ASN A C 1
ATOM 579 O O . ASN A 1 80 ? -25.020 7.802 -27.263 1.00 34.94 80 ASN A O 1
ATOM 583 N N . SER A 1 81 ? -26.442 8.898 -28.619 1.00 40.22 81 SER A N 1
ATOM 584 C CA . SER A 1 81 ? -26.629 10.108 -27.826 1.00 40.22 81 SER A 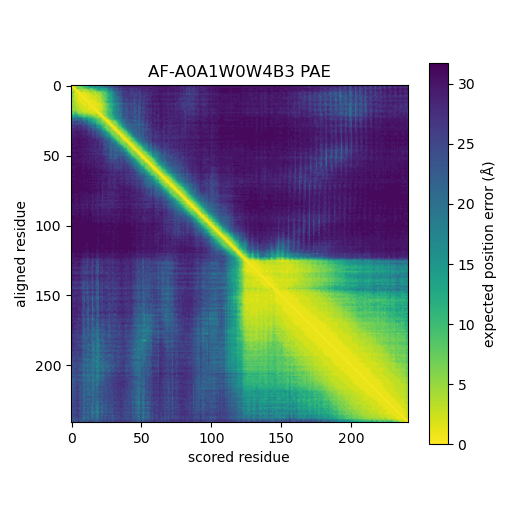CA 1
ATOM 585 C C . SER A 1 81 ? -27.812 9.921 -26.883 1.00 40.22 81 SER A C 1
ATOM 587 O O . SER A 1 81 ? -28.857 9.481 -27.355 1.00 40.22 81 SER A O 1
ATOM 589 N N . ASN A 1 82 ? -27.681 10.300 -25.601 1.00 37.16 82 ASN A N 1
ATOM 590 C CA . ASN A 1 82 ? -28.658 11.126 -24.855 1.00 37.16 82 ASN A CA 1
ATOM 591 C C . ASN A 1 82 ? -28.256 11.368 -23.373 1.00 37.16 82 ASN A C 1
ATOM 593 O O . ASN A 1 82 ? -27.314 10.738 -22.898 1.00 37.16 82 ASN A O 1
ATOM 597 N N . PRO A 1 83 ? -28.855 12.372 -22.686 1.00 42.25 83 PRO A N 1
ATOM 598 C CA . PRO A 1 83 ? -28.111 13.462 -22.043 1.00 42.25 83 PRO A CA 1
ATOM 599 C C . PRO A 1 83 ? -27.873 13.314 -20.528 1.00 42.25 83 PRO A C 1
ATOM 601 O O . PRO A 1 83 ? -28.492 12.513 -19.835 1.00 42.25 83 PRO A O 1
ATOM 604 N N . ALA A 1 84 ? -26.957 14.148 -20.032 1.00 39.47 84 ALA A N 1
ATOM 605 C CA . ALA A 1 84 ? -26.476 14.226 -18.653 1.00 39.47 84 ALA A CA 1
ATOM 606 C C . ALA A 1 84 ? -27.526 14.673 -17.613 1.00 39.47 84 ALA A C 1
ATOM 608 O O . ALA A 1 84 ? -28.420 15.454 -17.939 1.00 39.47 84 ALA A O 1
ATOM 609 N N . PRO A 1 85 ? -27.278 14.375 -16.323 1.00 36.38 85 PRO A N 1
ATOM 610 C CA . PRO A 1 85 ? -27.574 15.294 -15.238 1.00 36.38 85 PRO A CA 1
ATOM 611 C C . PRO A 1 85 ? -26.286 15.853 -14.610 1.00 36.38 85 PRO A C 1
ATOM 613 O O . PRO A 1 85 ? -25.294 15.162 -14.382 1.00 36.38 85 PRO A O 1
ATOM 616 N N . VAL A 1 86 ? -26.331 17.158 -14.363 1.00 49.94 86 VAL A N 1
ATOM 617 C CA . VAL A 1 86 ? -25.291 18.005 -13.777 1.00 49.94 86 VAL A CA 1
ATOM 618 C C . VAL A 1 86 ? -25.055 17.632 -12.311 1.00 49.94 86 VAL A C 1
ATOM 620 O O . VAL A 1 86 ? -26.005 17.552 -11.538 1.00 49.94 86 VAL A O 1
ATOM 623 N N . VAL A 1 87 ? -23.787 17.493 -11.910 1.00 43.31 87 VAL A N 1
ATOM 624 C CA . VAL A 1 87 ? -23.374 17.462 -10.495 1.00 43.31 87 VAL A CA 1
ATOM 625 C C . VAL A 1 87 ? -22.189 18.413 -10.253 1.00 43.31 87 VAL A C 1
ATOM 627 O O . VAL A 1 87 ? -21.343 18.561 -11.141 1.00 43.31 87 VAL A O 1
ATOM 630 N N . PRO A 1 88 ? -22.127 19.102 -9.094 1.00 40.72 88 PRO A N 1
ATOM 631 C CA . PRO A 1 88 ? -21.206 20.215 -8.861 1.00 40.72 88 PRO A CA 1
ATOM 632 C C . PRO A 1 88 ? -19.731 19.794 -8.819 1.00 40.72 88 PRO A C 1
ATOM 634 O O . PRO A 1 88 ? -19.361 18.810 -8.180 1.00 40.72 88 PRO A O 1
ATOM 637 N N . LYS A 1 89 ? -18.875 20.598 -9.460 1.00 41.22 89 LYS A N 1
ATOM 638 C CA . LYS A 1 89 ? -17.410 20.493 -9.415 1.00 41.22 89 LYS A CA 1
ATOM 639 C C . LYS A 1 89 ? -16.904 20.700 -7.984 1.00 41.22 89 LYS A C 1
ATOM 641 O O . LYS A 1 89 ? -16.862 21.829 -7.502 1.00 41.22 89 LYS A O 1
ATOM 646 N N . LEU A 1 90 ? -16.450 19.625 -7.345 1.00 40.34 90 LEU A N 1
ATOM 647 C CA . LEU A 1 90 ? -15.542 19.720 -6.207 1.00 40.34 90 LEU A CA 1
ATOM 648 C C . LEU A 1 90 ? -14.140 20.029 -6.741 1.00 40.34 90 LEU A C 1
ATOM 650 O O . LEU A 1 90 ? -13.535 19.237 -7.463 1.00 40.34 90 LEU A O 1
ATOM 654 N N . ILE A 1 91 ? -13.657 21.227 -6.425 1.00 48.78 91 ILE A N 1
ATOM 655 C CA . ILE A 1 91 ? -12.277 21.648 -6.647 1.00 48.78 91 ILE A CA 1
ATOM 656 C C . ILE A 1 91 ? -11.427 20.926 -5.604 1.00 48.78 91 ILE A C 1
ATOM 658 O O . ILE A 1 91 ? -11.499 21.245 -4.421 1.00 48.78 91 ILE A O 1
ATOM 662 N N . LEU A 1 92 ? -10.623 19.956 -6.037 1.00 35.16 92 LEU A N 1
ATOM 663 C CA . LEU A 1 92 ? -9.570 19.392 -5.205 1.00 35.16 92 LEU A CA 1
ATOM 664 C C . LEU A 1 92 ? -8.356 19.029 -6.062 1.00 35.16 92 LEU A C 1
ATOM 666 O O . LEU A 1 92 ? -8.435 18.166 -6.930 1.00 35.16 92 LEU A O 1
ATOM 670 N N . GLY A 1 93 ? -7.240 19.699 -5.773 1.00 33.28 93 GLY A N 1
ATOM 671 C CA . GLY A 1 93 ? -5.891 19.228 -6.075 1.00 33.28 93 GLY A CA 1
ATOM 672 C C . GLY A 1 93 ? -5.416 19.450 -7.505 1.00 33.28 93 GLY A C 1
ATOM 673 O O . GLY A 1 93 ? -5.640 18.626 -8.386 1.00 33.28 93 GLY A O 1
ATOM 674 N N . GLY A 1 94 ? -4.666 20.535 -7.705 1.00 45.47 94 GLY A N 1
ATOM 675 C CA . GLY A 1 94 ? -3.786 20.685 -8.855 1.00 45.47 94 GLY A CA 1
ATOM 676 C C . GLY A 1 94 ? -2.803 19.519 -8.921 1.00 45.47 94 GLY A C 1
ATOM 677 O O . GLY A 1 94 ? -1.976 19.324 -8.035 1.00 45.47 94 GLY A O 1
ATOM 678 N N . MET A 1 95 ? -2.918 18.738 -9.985 1.00 43.22 95 MET A N 1
ATOM 679 C CA . MET A 1 95 ? -1.877 17.840 -10.450 1.00 43.22 95 MET A CA 1
ATOM 680 C C . MET A 1 95 ? -1.679 18.236 -11.901 1.00 43.22 95 MET A C 1
ATOM 682 O O . MET A 1 95 ? -2.536 17.964 -12.745 1.00 43.22 95 MET A O 1
ATOM 686 N N . ASP A 1 96 ? -0.601 18.963 -12.170 1.00 38.00 96 ASP A N 1
ATOM 687 C CA . ASP A 1 96 ? -0.243 19.371 -13.516 1.00 38.00 96 ASP A CA 1
ATOM 688 C C . ASP A 1 96 ? -0.178 18.132 -14.411 1.00 38.00 96 ASP A C 1
ATOM 690 O O . ASP A 1 96 ? 0.724 17.298 -14.319 1.00 38.00 96 ASP A O 1
ATOM 694 N N . ARG A 1 97 ? -1.171 17.998 -15.293 1.00 47.41 97 ARG A N 1
ATOM 695 C CA . ARG A 1 97 ? -1.039 17.188 -16.499 1.00 47.41 97 ARG A CA 1
ATOM 696 C C . ARG A 1 97 ? 0.179 17.729 -17.245 1.00 47.41 97 ARG A C 1
ATOM 698 O O . ARG A 1 97 ? 0.163 18.907 -17.601 1.00 47.41 97 ARG A O 1
ATOM 705 N N . PRO A 1 98 ? 1.168 16.903 -17.618 1.00 40.34 98 PRO A N 1
ATOM 706 C CA . PRO A 1 98 ? 2.038 17.246 -18.726 1.00 40.34 98 PRO A CA 1
ATOM 707 C C . PRO A 1 98 ? 1.168 17.222 -19.986 1.00 40.34 98 PRO A C 1
ATOM 709 O O . PRO A 1 98 ? 0.956 16.184 -20.616 1.00 40.34 98 PRO A O 1
ATOM 712 N N . GLY A 1 99 ? 0.566 18.369 -20.296 1.00 36.50 99 GLY A N 1
ATOM 713 C CA . GLY A 1 99 ? -0.034 18.626 -21.588 1.00 36.50 99 GLY A CA 1
ATOM 714 C C . GLY A 1 99 ? 1.041 18.420 -22.643 1.00 36.50 99 GLY A C 1
ATOM 715 O O . GLY A 1 99 ? 2.097 19.043 -22.598 1.00 36.50 99 GLY A O 1
ATOM 716 N N . LEU A 1 100 ? 0.782 17.514 -23.577 1.00 53.44 100 LEU A N 1
ATOM 717 C CA . LEU A 1 100 ? 1.503 17.474 -24.838 1.00 53.44 100 LEU A CA 1
ATOM 718 C C . LEU A 1 100 ? 1.265 18.817 -25.544 1.00 53.44 100 LEU A C 1
ATOM 720 O O . LEU A 1 100 ? 0.108 19.112 -25.852 1.00 53.44 100 LEU A O 1
ATOM 724 N N . PRO A 1 101 ? 2.292 19.615 -25.875 1.00 41.06 101 PRO A N 1
ATOM 725 C CA . PRO A 1 101 ? 2.137 20.627 -26.894 1.00 41.06 101 PRO A CA 1
ATOM 726 C C . PRO A 1 101 ? 2.291 19.918 -28.239 1.00 41.06 101 PRO A C 1
ATOM 728 O O . PRO A 1 101 ? 3.398 19.677 -28.723 1.00 41.06 101 PRO A O 1
ATOM 731 N N . LEU A 1 102 ? 1.162 19.582 -28.860 1.00 52.56 102 LEU A N 1
ATOM 732 C CA . LEU A 1 102 ? 1.107 19.456 -30.311 1.00 52.56 102 LEU A CA 1
ATOM 733 C C . LEU A 1 102 ? 1.123 20.889 -30.871 1.00 52.56 102 LEU A C 1
ATOM 735 O O . LEU A 1 102 ? 0.085 21.456 -31.191 1.00 52.56 102 LEU A O 1
ATOM 739 N N . GLN A 1 103 ? 2.300 21.515 -30.907 1.00 39.12 103 GLN A N 1
ATOM 740 C CA . GLN A 1 103 ? 2.489 22.812 -31.551 1.00 39.12 103 GLN A CA 1
ATOM 741 C C . GLN A 1 103 ? 3.249 22.572 -32.857 1.00 39.12 103 GLN A C 1
ATOM 743 O O . GLN A 1 103 ? 4.448 22.291 -32.859 1.00 39.12 103 GLN A O 1
ATOM 748 N N . LEU A 1 104 ? 2.529 22.629 -33.980 1.00 42.59 104 LEU A N 1
ATOM 749 C CA . LEU A 1 104 ? 3.157 22.837 -35.281 1.00 42.59 104 LEU A CA 1
ATOM 750 C C . LEU A 1 104 ? 3.895 24.185 -35.242 1.00 42.59 104 LEU A C 1
ATOM 752 O O . LEU A 1 104 ? 3.273 25.185 -34.879 1.00 42.59 104 LEU A O 1
ATOM 756 N N . PRO A 1 105 ? 5.174 24.261 -35.648 1.00 40.66 105 PRO A N 1
ATOM 757 C CA . PRO A 1 105 ? 5.806 25.544 -35.901 1.00 40.66 105 PRO A CA 1
ATOM 758 C C . PRO A 1 105 ? 5.144 26.188 -37.123 1.00 40.66 105 PRO A C 1
ATOM 760 O O . PRO A 1 105 ? 5.292 25.712 -38.251 1.00 40.66 105 PRO A O 1
ATOM 763 N N . ALA A 1 106 ? 4.381 27.253 -36.879 1.00 41.41 106 ALA A N 1
ATOM 764 C CA . ALA A 1 106 ? 3.944 28.172 -37.914 1.00 41.41 106 ALA A CA 1
ATOM 765 C C . ALA A 1 106 ? 5.168 28.854 -38.546 1.00 41.41 106 ALA A C 1
ATOM 767 O O . ALA A 1 106 ? 6.169 29.123 -37.884 1.00 41.41 106 ALA A O 1
ATOM 768 N N . HIS A 1 107 ? 5.052 29.086 -39.850 1.00 46.25 107 HIS A N 1
ATOM 769 C CA . HIS A 1 107 ? 6.018 29.699 -40.750 1.00 46.25 107 HIS A CA 1
ATOM 770 C C . HIS A 1 107 ? 6.881 30.813 -40.135 1.00 46.25 107 HIS A C 1
ATOM 772 O O . HIS A 1 107 ? 6.392 31.874 -39.762 1.00 46.25 107 HIS A O 1
ATOM 778 N N . GLY A 1 108 ? 8.193 30.588 -40.167 1.00 34.06 108 GLY A N 1
ATOM 779 C CA . GLY A 1 108 ? 9.240 31.596 -40.063 1.00 34.06 108 GLY A CA 1
ATOM 780 C C . GLY A 1 108 ? 10.364 31.188 -41.010 1.00 34.06 108 GLY A C 1
ATOM 781 O O . GLY A 1 108 ? 10.736 30.019 -41.068 1.00 34.06 108 GLY A O 1
ATOM 782 N N . ALA A 1 109 ? 10.792 32.129 -41.836 1.00 50.94 109 ALA A N 1
ATOM 783 C CA . ALA A 1 109 ? 11.569 31.926 -43.042 1.00 50.94 109 ALA A CA 1
ATOM 784 C C . ALA A 1 109 ? 12.941 31.248 -42.851 1.00 50.94 109 ALA A C 1
ATOM 786 O O . ALA A 1 109 ? 13.580 31.324 -41.808 1.00 50.94 109 ALA A O 1
ATOM 787 N N . ASP A 1 110 ? 13.388 30.673 -43.969 1.00 45.97 110 ASP A N 1
ATOM 788 C CA . ASP A 1 110 ? 14.785 30.435 -44.335 1.00 45.97 110 ASP A CA 1
ATOM 789 C C . ASP A 1 110 ? 15.508 29.208 -43.755 1.00 45.97 110 ASP A C 1
ATOM 791 O O . ASP A 1 110 ? 16.653 29.245 -43.310 1.00 45.97 110 ASP A O 1
ATOM 795 N N . ALA A 1 111 ? 14.884 28.035 -43.886 1.00 44.50 111 ALA A N 1
ATOM 796 C CA . ALA A 1 111 ? 15.662 26.807 -44.001 1.00 44.50 111 ALA A CA 1
ATOM 797 C C . ALA A 1 111 ? 16.122 26.662 -45.455 1.00 44.50 111 ALA A C 1
ATOM 799 O O . ALA A 1 111 ? 15.480 25.976 -46.255 1.00 44.50 111 ALA A O 1
ATOM 800 N N . SER A 1 112 ? 17.248 27.295 -45.790 1.00 48.09 112 SER A N 1
ATOM 801 C CA . SER A 1 112 ? 18.042 26.980 -46.977 1.00 48.09 112 SER A CA 1
ATOM 802 C C . SER A 1 112 ? 18.359 25.479 -46.995 1.00 48.09 112 SER A C 1
ATOM 804 O O . SER A 1 112 ? 19.386 25.005 -46.503 1.00 48.09 112 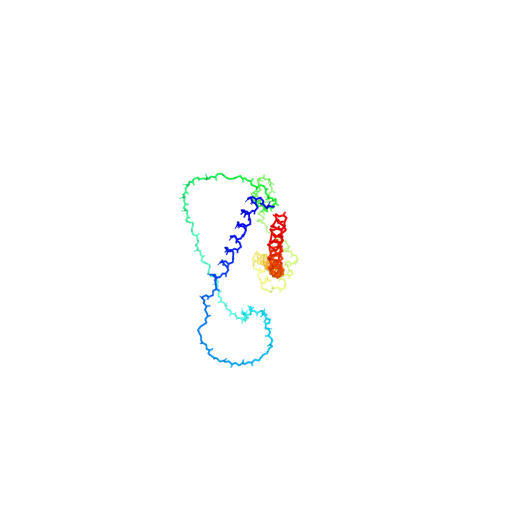SER A O 1
ATOM 806 N N . ARG A 1 113 ? 17.439 24.690 -47.560 1.00 49.88 113 ARG A N 1
ATOM 807 C CA . ARG A 1 113 ? 17.614 23.274 -47.869 1.00 49.88 113 ARG A CA 1
ATOM 808 C C . ARG A 1 113 ? 18.575 23.233 -49.046 1.00 49.88 113 ARG A C 1
ATOM 810 O O . ARG A 1 113 ? 18.182 23.113 -50.203 1.00 49.88 113 ARG A O 1
ATOM 817 N N . SER A 1 114 ? 19.859 23.375 -48.737 1.00 47.81 114 SER A N 1
ATOM 818 C CA . SER A 1 114 ? 20.941 23.155 -49.680 1.00 47.81 114 SER A CA 1
ATOM 819 C C . SER A 1 114 ? 20.908 21.684 -50.094 1.00 47.81 114 SER A C 1
ATOM 821 O O . SER A 1 114 ? 21.577 20.812 -49.541 1.00 47.81 114 SER A O 1
ATOM 823 N N . ILE A 1 115 ? 20.115 21.384 -51.122 1.00 55.28 115 ILE A N 1
ATOM 824 C CA . ILE A 1 115 ? 20.363 20.237 -51.984 1.00 55.28 115 ILE A CA 1
ATOM 825 C C . ILE A 1 115 ? 21.648 20.592 -52.726 1.00 55.28 115 ILE A C 1
ATOM 827 O O . ILE A 1 115 ? 21.644 21.028 -53.875 1.00 55.28 115 ILE A O 1
ATOM 831 N N . SER A 1 116 ? 22.778 20.438 -52.035 1.00 45.88 116 SER A N 1
ATOM 832 C CA . SER A 1 116 ? 24.088 20.431 -52.660 1.00 45.88 116 SER A CA 1
ATOM 833 C C . SER A 1 116 ? 24.196 19.130 -53.454 1.00 45.88 116 SER A C 1
ATOM 835 O O . SER A 1 116 ? 24.781 18.133 -53.034 1.00 45.88 116 SER A O 1
ATOM 837 N N . ARG A 1 117 ? 23.558 19.128 -54.629 1.00 55.75 117 ARG A N 1
ATOM 838 C CA . ARG A 1 117 ? 24.018 18.366 -55.787 1.00 55.75 117 ARG A CA 1
ATOM 839 C C . ARG A 1 117 ? 25.242 19.101 -56.325 1.00 55.75 117 ARG A C 1
ATOM 841 O O . ARG A 1 117 ? 25.158 19.803 -57.322 1.00 55.75 117 ARG A O 1
ATOM 848 N N . ARG A 1 118 ? 26.368 18.998 -55.627 1.00 46.06 118 ARG A N 1
ATOM 849 C CA . ARG A 1 118 ? 27.681 19.345 -56.173 1.00 46.06 118 ARG A CA 1
ATOM 850 C C . ARG A 1 118 ? 28.747 18.588 -55.396 1.00 46.06 118 ARG A C 1
ATOM 852 O O . ARG A 1 118 ? 28.666 18.481 -54.174 1.00 46.06 118 ARG A O 1
ATOM 859 N N . GLY A 1 119 ? 29.660 17.960 -56.133 1.00 51.34 119 GLY A N 1
ATOM 860 C CA . GLY A 1 119 ? 30.648 17.023 -55.612 1.00 51.34 119 GLY A CA 1
ATOM 861 C C . GLY A 1 119 ? 31.419 17.610 -54.436 1.00 51.34 119 GLY A C 1
ATOM 862 O O . GLY A 1 119 ? 32.207 18.531 -54.609 1.00 51.34 119 GLY A O 1
ATOM 863 N N . ARG A 1 120 ? 31.187 17.072 -53.235 1.00 50.81 120 ARG A N 1
ATOM 864 C CA . ARG A 1 120 ? 32.092 17.272 -52.106 1.00 50.81 120 ARG A CA 1
ATOM 865 C C . ARG A 1 120 ? 33.237 16.287 -52.258 1.00 50.81 120 ARG A C 1
ATOM 867 O O . ARG A 1 120 ? 33.002 15.082 -52.377 1.00 50.81 120 ARG A O 1
ATOM 874 N N . THR A 1 121 ? 34.453 16.811 -52.221 1.00 53.72 121 THR A N 1
ATOM 875 C CA . THR A 1 121 ? 35.657 16.037 -51.935 1.00 53.72 121 THR A CA 1
ATOM 876 C C . THR A 1 121 ? 35.414 15.176 -50.689 1.00 53.72 121 THR A C 1
ATOM 878 O O . THR A 1 121 ? 34.675 15.557 -49.772 1.00 53.72 121 THR A O 1
ATOM 881 N N . LYS A 1 122 ? 35.964 13.956 -50.697 1.00 54.44 122 LYS A N 1
ATOM 882 C CA . LYS A 1 122 ? 35.682 12.880 -49.723 1.00 54.44 122 LYS A CA 1
ATOM 883 C C . LYS A 1 122 ? 35.872 13.314 -48.257 1.00 54.44 122 LYS A C 1
ATOM 885 O O . LYS A 1 122 ? 35.248 12.735 -47.371 1.00 54.44 122 LYS A O 1
ATOM 890 N N . GLU A 1 123 ? 36.649 14.367 -48.032 1.00 53.66 123 GLU A N 1
ATOM 891 C CA . GLU A 1 123 ? 37.031 14.927 -46.733 1.00 53.66 123 GLU A CA 1
ATOM 892 C C . GLU A 1 123 ? 35.878 15.607 -45.976 1.00 53.66 123 GLU A C 1
ATOM 894 O O . GLU A 1 123 ? 35.834 15.549 -44.754 1.00 53.66 123 GLU A O 1
ATOM 899 N N . HIS A 1 124 ? 34.864 16.155 -46.658 1.00 62.69 124 HIS A N 1
ATOM 900 C CA . HIS A 1 124 ? 33.722 16.810 -45.990 1.00 62.69 124 HIS A CA 1
ATOM 901 C C . HIS A 1 124 ? 32.466 15.931 -45.872 1.00 62.69 124 HIS A C 1
ATOM 903 O O . HIS A 1 124 ? 31.359 16.434 -45.622 1.00 62.69 124 HIS A O 1
ATOM 909 N N . PHE A 1 125 ? 32.592 14.622 -46.108 1.00 77.81 125 PHE A N 1
ATOM 910 C CA . PHE A 1 125 ? 31.460 13.693 -46.089 1.00 77.81 125 PHE A CA 1
ATOM 911 C C . PHE A 1 125 ? 31.299 12.963 -44.746 1.00 77.81 125 PHE A C 1
ATOM 913 O O . PHE A 1 125 ? 30.161 12.653 -44.366 1.00 77.81 125 PHE A O 1
ATOM 920 N N . PHE A 1 126 ? 32.402 12.766 -44.023 1.00 88.19 126 PHE A N 1
ATOM 921 C CA . PHE A 1 126 ? 32.511 12.032 -42.761 1.00 88.19 126 PHE A CA 1
ATOM 922 C C . PHE A 1 126 ? 33.274 12.862 -41.724 1.00 88.19 126 PHE A C 1
ATOM 924 O O . PHE A 1 126 ? 34.176 13.608 -42.084 1.00 88.19 126 PHE A O 1
ATOM 931 N N . SER A 1 127 ? 32.894 12.751 -40.450 1.00 91.38 127 SER A N 1
ATOM 932 C CA . SER A 1 127 ? 33.677 13.314 -39.340 1.00 91.38 127 SER A CA 1
ATOM 933 C C . SER A 1 127 ? 34.937 12.473 -39.093 1.00 91.38 127 SER A C 1
ATOM 935 O O . SER A 1 127 ? 34.980 11.305 -39.475 1.00 91.38 127 SER A O 1
ATOM 937 N N . GLU A 1 128 ? 35.933 13.019 -38.401 1.00 90.56 128 GLU A N 1
ATOM 938 C CA . GLU A 1 128 ? 37.115 12.275 -37.944 1.00 90.56 128 GLU A CA 1
ATOM 939 C C . GLU A 1 128 ? 36.733 10.994 -37.178 1.00 90.56 128 GLU A C 1
ATOM 941 O O . GLU A 1 128 ? 37.203 9.904 -37.503 1.00 90.56 128 GLU A O 1
ATOM 946 N N . ALA A 1 129 ? 35.752 11.080 -36.274 1.00 91.88 129 ALA A N 1
ATOM 947 C CA . ALA A 1 129 ? 35.224 9.921 -35.550 1.00 91.88 129 ALA A CA 1
ATOM 948 C C . ALA A 1 129 ? 34.502 8.906 -36.460 1.00 91.88 129 ALA A C 1
ATOM 950 O O . ALA A 1 129 ? 34.431 7.715 -36.151 1.00 91.88 129 ALA A O 1
ATOM 951 N N . ASP A 1 130 ? 33.930 9.356 -37.580 1.00 93.50 130 ASP A N 1
ATOM 952 C CA . ASP A 1 130 ? 33.340 8.456 -38.574 1.00 93.50 130 ASP A CA 1
ATOM 953 C C . ASP A 1 130 ? 34.438 7.753 -39.380 1.00 93.50 130 ASP A C 1
ATOM 955 O O . ASP A 1 130 ? 34.336 6.551 -39.620 1.00 93.50 130 ASP A O 1
ATOM 959 N N . MET A 1 131 ? 35.498 8.476 -39.751 1.00 93.88 131 MET A N 1
ATOM 960 C CA . MET A 1 131 ? 36.659 7.919 -40.446 1.00 93.88 131 MET A CA 1
ATOM 961 C C . MET A 1 131 ? 37.381 6.886 -39.586 1.00 93.88 131 MET A C 1
ATOM 963 O O . MET A 1 131 ? 37.746 5.831 -40.094 1.00 93.88 131 MET A O 1
ATOM 967 N N . GLU A 1 132 ? 37.498 7.111 -38.278 1.00 94.31 132 GLU A N 1
ATOM 968 C CA . GLU A 1 132 ? 38.038 6.124 -37.344 1.00 94.31 132 GLU A CA 1
ATOM 969 C C . GLU A 1 132 ? 37.188 4.839 -37.309 1.00 94.31 132 GLU A C 1
ATOM 971 O O . GLU A 1 132 ? 37.716 3.729 -37.410 1.00 94.31 132 GLU A O 1
ATOM 976 N N . LYS A 1 133 ? 35.855 4.962 -37.237 1.00 94.69 133 LYS A N 1
ATOM 977 C CA . LYS A 1 133 ? 34.934 3.808 -37.270 1.00 94.69 133 LYS A CA 1
ATOM 978 C C . LYS A 1 133 ? 35.008 3.053 -38.594 1.00 94.69 133 LYS A C 1
ATOM 980 O O . LYS A 1 133 ? 34.968 1.825 -38.593 1.00 94.69 133 LYS A O 1
ATOM 985 N N . ILE A 1 134 ? 35.118 3.771 -39.711 1.00 94.31 134 ILE A N 1
ATOM 986 C CA . ILE A 1 134 ? 35.330 3.175 -41.034 1.00 94.31 134 ILE A CA 1
ATOM 987 C C . ILE A 1 134 ? 36.681 2.458 -41.050 1.00 94.31 134 ILE A C 1
ATOM 989 O O . ILE A 1 134 ? 36.749 1.315 -41.479 1.00 94.31 134 ILE A O 1
ATOM 993 N N . ASN A 1 135 ? 37.735 3.066 -40.505 1.00 94.38 135 ASN A N 1
ATOM 994 C CA . ASN A 1 135 ? 39.077 2.494 -40.475 1.00 94.38 135 ASN A CA 1
ATOM 995 C C . ASN A 1 135 ? 39.222 1.266 -39.559 1.00 94.38 135 ASN A C 1
ATOM 997 O O . ASN A 1 135 ? 40.165 0.491 -39.719 1.00 94.38 135 ASN A O 1
ATOM 1001 N N . LYS A 1 136 ? 38.294 1.040 -38.632 1.00 95.31 136 LYS A N 1
ATOM 1002 C CA . LYS A 1 136 ? 38.259 -0.176 -37.806 1.00 95.31 136 LYS A CA 1
ATOM 1003 C C . LYS A 1 136 ? 37.431 -1.307 -38.431 1.00 95.31 136 LYS A C 1
ATOM 1005 O O . LYS A 1 136 ? 37.658 -2.468 -38.116 1.00 95.31 136 LYS A O 1
ATOM 1010 N N . ASP A 1 137 ? 36.496 -0.992 -39.327 1.00 95.31 137 ASP A N 1
ATOM 1011 C CA . ASP A 1 137 ? 35.555 -1.949 -39.918 1.00 95.31 137 ASP A CA 1
ATOM 1012 C C . ASP A 1 137 ? 35.893 -2.199 -41.399 1.00 95.31 137 ASP A C 1
ATOM 1014 O O . ASP A 1 137 ? 35.569 -1.392 -42.273 1.00 95.31 137 ASP A O 1
ATOM 1018 N N . ASN A 1 138 ? 36.539 -3.335 -41.697 1.00 95.00 138 ASN A N 1
ATOM 1019 C CA . ASN A 1 138 ? 36.982 -3.688 -43.055 1.00 95.00 138 ASN A CA 1
ATOM 1020 C C . ASN A 1 138 ? 35.838 -3.659 -44.081 1.00 95.00 138 ASN A C 1
ATOM 1022 O O . ASN A 1 138 ? 36.030 -3.199 -45.206 1.00 95.00 138 ASN A O 1
ATOM 1026 N N . ARG A 1 139 ? 34.620 -4.032 -43.674 1.00 94.75 139 ARG A N 1
ATOM 1027 C CA . ARG A 1 139 ? 33.446 -3.999 -44.550 1.00 94.75 139 ARG A CA 1
ATOM 1028 C C . ARG A 1 139 ? 33.021 -2.568 -44.872 1.00 94.75 139 ARG A C 1
ATOM 1030 O O . ARG A 1 139 ? 32.602 -2.288 -45.993 1.00 94.75 139 ARG A O 1
ATOM 1037 N N . LEU A 1 140 ? 33.125 -1.646 -43.911 1.00 94.31 140 LEU A N 1
ATOM 1038 C CA . LEU A 1 140 ? 32.885 -0.228 -44.180 1.00 94.31 140 LEU A CA 1
ATOM 1039 C C . LEU A 1 140 ? 33.996 0.391 -45.031 1.00 94.31 140 LEU A C 1
ATOM 1041 O O . LEU A 1 140 ? 33.668 1.214 -45.880 1.00 94.31 140 LEU A O 1
ATOM 1045 N N . LYS A 1 141 ? 35.266 -0.009 -44.865 1.00 93.81 141 LYS A N 1
ATOM 1046 C CA . LYS A 1 141 ? 36.366 0.447 -45.739 1.00 93.81 141 LYS A CA 1
ATOM 1047 C C . LYS A 1 141 ? 36.138 0.064 -47.193 1.00 93.81 141 LYS A C 1
ATOM 1049 O O . LYS A 1 141 ? 36.309 0.894 -48.081 1.00 93.81 141 LYS A O 1
ATOM 1054 N N . GLU A 1 142 ? 35.769 -1.188 -47.444 1.00 93.50 142 GLU A N 1
ATOM 1055 C CA . GLU A 1 142 ? 35.509 -1.682 -48.797 1.00 93.50 142 GLU A CA 1
ATOM 1056 C C . GLU A 1 142 ? 34.298 -0.981 -49.416 1.00 93.50 142 GLU A C 1
ATOM 1058 O O . GLU A 1 142 ? 34.394 -0.442 -50.518 1.00 93.50 142 GLU A O 1
ATOM 1063 N N . LEU A 1 143 ? 33.194 -0.872 -48.667 1.00 92.06 143 LEU A N 1
ATOM 1064 C CA . LEU A 1 143 ? 32.000 -0.141 -49.105 1.00 92.06 143 LEU A CA 1
ATOM 1065 C C . LEU A 1 143 ? 32.240 1.362 -49.275 1.00 92.06 143 LEU A C 1
ATOM 1067 O O . LEU A 1 143 ? 31.531 2.009 -50.036 1.00 92.06 143 LEU A O 1
ATOM 1071 N N . MET A 1 144 ? 33.221 1.944 -48.588 1.00 92.44 144 MET A N 1
ATOM 1072 C CA . MET A 1 144 ? 33.584 3.352 -48.745 1.00 92.44 144 MET A CA 1
ATOM 1073 C C . MET A 1 144 ? 34.230 3.625 -50.111 1.00 92.44 144 MET A C 1
ATOM 1075 O O . MET A 1 144 ? 34.064 4.719 -50.654 1.00 92.44 144 MET A O 1
ATOM 1079 N N . LYS A 1 145 ? 34.927 2.634 -50.691 1.00 90.12 145 LYS A N 1
ATOM 1080 C CA . LYS A 1 145 ? 35.529 2.742 -52.031 1.00 90.12 145 LYS A CA 1
ATOM 1081 C C . LYS A 1 145 ? 34.465 2.800 -53.131 1.00 90.12 145 LYS A C 1
ATOM 1083 O O . LYS A 1 145 ? 34.674 3.502 -54.116 1.00 90.12 145 LYS A O 1
ATOM 1088 N N . THR A 1 146 ? 33.340 2.103 -52.951 1.00 93.25 146 THR A N 1
ATOM 1089 C CA . THR A 1 146 ? 32.260 2.000 -53.946 1.00 93.25 146 THR A CA 1
ATOM 1090 C C . THR A 1 146 ? 31.089 2.950 -53.665 1.00 93.25 146 THR A C 1
ATOM 1092 O O . THR A 1 146 ? 30.670 3.691 -54.549 1.00 93.25 146 THR A O 1
ATOM 1095 N N . GLU A 1 147 ? 30.562 2.977 -52.435 1.00 93.19 147 GLU A N 1
ATOM 1096 C CA . GLU A 1 147 ? 29.282 3.614 -52.086 1.00 93.19 147 GLU A CA 1
ATOM 1097 C C . GLU A 1 147 ? 29.308 4.395 -50.743 1.00 93.19 147 GLU A C 1
ATOM 1099 O O . GLU A 1 147 ? 28.653 4.021 -49.757 1.00 93.19 147 GLU A O 1
ATOM 1104 N N . PRO A 1 148 ? 29.957 5.576 -50.688 1.00 90.81 148 PRO A N 1
ATOM 1105 C CA . PRO A 1 148 ? 30.119 6.373 -49.460 1.00 90.81 148 PRO A CA 1
ATOM 1106 C C . PRO A 1 148 ? 28.792 6.818 -48.812 1.00 90.81 148 PRO A C 1
ATOM 1108 O O . PRO A 1 148 ? 28.664 6.902 -47.590 1.00 90.81 148 PRO A O 1
ATOM 1111 N N . LYS A 1 149 ? 27.736 7.058 -49.601 1.00 92.62 149 LYS A N 1
ATOM 1112 C CA . LYS A 1 149 ? 26.400 7.405 -49.071 1.00 92.62 149 LYS A CA 1
ATOM 1113 C C . LYS A 1 149 ? 25.804 6.284 -48.211 1.00 92.62 149 LYS A C 1
ATOM 1115 O O . LYS A 1 149 ? 25.157 6.571 -47.200 1.00 92.62 149 LYS A O 1
ATOM 1120 N N . ARG A 1 150 ? 26.019 5.019 -48.591 1.00 94.38 150 ARG A N 1
ATOM 1121 C CA . ARG A 1 150 ? 25.534 3.860 -47.826 1.00 94.38 150 ARG A CA 1
ATOM 1122 C C . ARG A 1 150 ? 26.298 3.711 -46.521 1.00 94.38 150 ARG A C 1
ATOM 1124 O O . ARG A 1 150 ? 25.663 3.477 -45.496 1.00 94.38 150 ARG A O 1
ATOM 1131 N N . VAL A 1 151 ? 27.613 3.932 -46.540 1.00 95.94 151 VAL A N 1
ATOM 1132 C CA . VAL A 1 151 ? 28.453 3.945 -45.331 1.00 95.94 151 VAL A CA 1
ATOM 1133 C C . VAL A 1 151 ? 27.960 5.005 -44.344 1.00 95.94 151 VAL A C 1
ATOM 1135 O O . VAL A 1 151 ? 27.694 4.690 -43.186 1.00 95.94 151 VAL A O 1
ATOM 1138 N N . LYS A 1 152 ? 27.698 6.234 -44.806 1.00 94.31 152 LYS A N 1
ATOM 1139 C CA . LYS A 1 152 ? 27.138 7.296 -43.953 1.00 94.31 152 LYS A CA 1
ATOM 1140 C C . LYS A 1 152 ? 25.783 6.919 -43.356 1.00 94.31 152 LYS A C 1
ATOM 1142 O O . LYS A 1 152 ? 25.561 7.123 -42.165 1.00 94.31 152 LYS A O 1
ATOM 1147 N N . ARG A 1 153 ? 24.885 6.321 -44.147 1.00 96.31 153 ARG A N 1
ATOM 1148 C CA . ARG A 1 153 ? 23.591 5.824 -43.647 1.00 96.31 153 ARG A CA 1
ATOM 1149 C C . ARG A 1 153 ? 23.774 4.721 -42.602 1.00 96.31 153 ARG A C 1
ATOM 1151 O O . ARG A 1 153 ? 23.076 4.739 -41.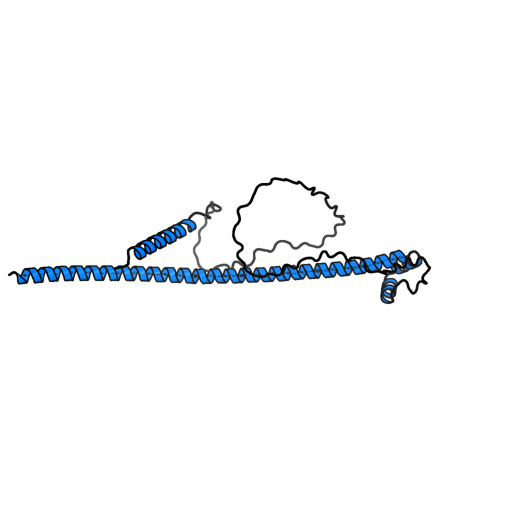594 1.00 96.31 153 ARG A O 1
ATOM 1158 N N . ALA A 1 154 ? 24.707 3.796 -42.819 1.00 96.56 154 ALA A N 1
ATOM 1159 C CA . ALA A 1 154 ? 25.002 2.719 -41.881 1.00 96.56 154 ALA A CA 1
ATOM 1160 C C . ALA A 1 154 ? 25.521 3.265 -40.544 1.00 96.56 154 ALA A C 1
ATOM 1162 O O . ALA A 1 154 ? 25.017 2.864 -39.500 1.00 96.56 154 ALA A O 1
ATOM 1163 N N . LEU A 1 155 ? 26.455 4.223 -40.563 1.00 96.00 155 LEU A N 1
ATOM 1164 C CA . LEU A 1 155 ? 26.966 4.861 -39.346 1.00 96.00 155 LEU A CA 1
ATOM 1165 C C . LEU A 1 155 ? 25.867 5.604 -38.578 1.00 96.00 155 LEU A C 1
ATOM 1167 O O . LEU A 1 155 ? 25.726 5.410 -37.372 1.00 96.00 155 LEU A O 1
ATOM 1171 N N . ARG A 1 156 ? 25.026 6.379 -39.274 1.00 96.31 156 ARG A N 1
ATOM 1172 C CA . ARG A 1 156 ? 23.888 7.071 -38.646 1.00 96.31 156 ARG A CA 1
ATOM 1173 C C . ARG A 1 156 ? 22.855 6.106 -38.077 1.00 96.31 156 ARG A C 1
ATOM 1175 O O . ARG A 1 156 ? 22.350 6.335 -36.981 1.00 96.31 156 ARG A O 1
ATOM 1182 N N . ASN A 1 157 ? 22.565 5.013 -38.782 1.00 97.44 157 ASN A N 1
ATOM 1183 C CA . ASN A 1 157 ? 21.675 3.974 -38.278 1.00 97.44 157 ASN A CA 1
ATOM 1184 C C . ASN A 1 157 ? 22.267 3.313 -37.023 1.00 97.44 157 ASN A C 1
ATOM 1186 O O . ASN A 1 157 ? 21.578 3.264 -36.010 1.00 97.44 157 ASN A O 1
ATOM 1190 N N . ARG A 1 158 ? 23.552 2.921 -37.039 1.00 97.44 158 ARG A N 1
ATOM 1191 C CA . ARG A 1 158 ? 24.258 2.377 -35.863 1.00 97.44 158 ARG A CA 1
ATOM 1192 C C . ARG A 1 158 ? 24.139 3.312 -34.659 1.00 97.44 158 ARG A C 1
ATOM 1194 O O . ARG A 1 158 ? 23.755 2.864 -33.585 1.00 97.44 158 ARG A O 1
ATOM 1201 N N . GLU A 1 159 ? 24.401 4.603 -34.853 1.00 97.12 159 GLU A N 1
ATOM 1202 C CA . GLU A 1 159 ? 24.279 5.633 -33.815 1.00 97.12 159 GLU A CA 1
ATOM 1203 C C . GLU A 1 159 ? 22.83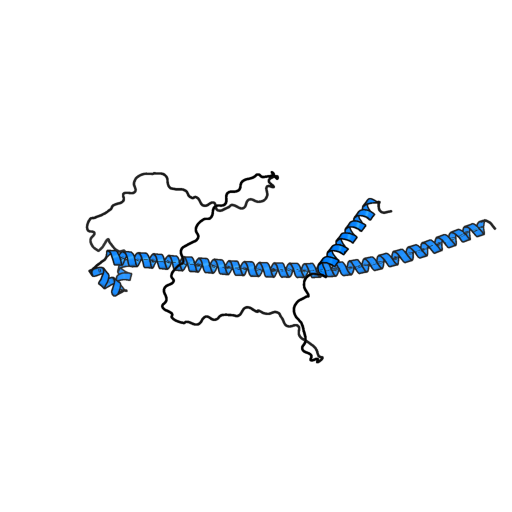9 5.736 -33.281 1.00 97.12 159 GLU A C 1
ATOM 1205 O O . GLU A 1 159 ? 22.615 5.716 -32.073 1.00 97.12 159 GLU A O 1
ATOM 1210 N N . SER A 1 160 ? 21.839 5.784 -34.169 1.00 97.88 1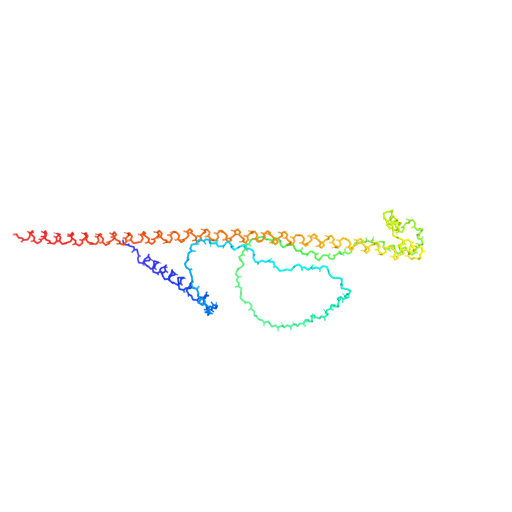60 SER A N 1
ATOM 1211 C CA . SER A 1 160 ? 20.426 5.838 -33.770 1.00 97.88 160 SER A CA 1
ATOM 1212 C C . SER A 1 160 ? 19.958 4.573 -33.043 1.00 97.88 160 SER A C 1
ATOM 1214 O O . SER A 1 160 ? 19.233 4.673 -32.057 1.00 97.88 160 SER A O 1
ATOM 1216 N N . VAL A 1 161 ? 20.418 3.393 -33.470 1.00 98.31 161 VAL A N 1
ATOM 1217 C CA . VAL A 1 161 ? 20.114 2.108 -32.831 1.00 98.31 161 VAL A CA 1
ATOM 1218 C C . VAL A 1 161 ? 20.777 2.033 -31.460 1.00 98.31 161 VAL A C 1
ATOM 1220 O O . VAL A 1 161 ? 20.135 1.593 -30.512 1.00 98.31 161 VAL A O 1
ATOM 1223 N N . ALA A 1 162 ? 22.025 2.489 -31.326 1.00 98.19 162 ALA A N 1
ATOM 1224 C CA . ALA A 1 162 ? 22.710 2.570 -30.039 1.00 98.19 162 ALA A CA 1
ATOM 1225 C C . ALA A 1 162 ? 21.961 3.493 -29.066 1.00 98.19 162 ALA A C 1
ATOM 1227 O O . ALA A 1 162 ? 21.663 3.078 -27.946 1.00 98.19 162 ALA A O 1
ATOM 1228 N N . ARG A 1 163 ? 21.559 4.692 -29.515 1.00 98.12 163 ARG A N 1
ATOM 1229 C CA . ARG A 1 163 ? 20.732 5.615 -28.718 1.00 98.12 163 ARG A CA 1
ATOM 1230 C C . ARG A 1 163 ? 19.395 5.001 -28.316 1.00 98.12 163 ARG A C 1
ATOM 1232 O O . ARG A 1 163 ? 19.015 5.093 -27.155 1.00 98.12 163 ARG A O 1
ATOM 1239 N N . LEU A 1 164 ? 18.703 4.331 -29.238 1.00 98.62 164 LEU A N 1
ATOM 1240 C CA . LEU A 1 164 ? 17.426 3.682 -28.937 1.00 98.62 164 LEU A CA 1
ATOM 1241 C C . LEU A 1 164 ? 17.591 2.541 -27.925 1.00 98.62 164 LEU A C 1
ATOM 1243 O O . LEU A 1 164 ? 16.768 2.402 -27.025 1.00 98.62 164 LEU A O 1
ATOM 1247 N N . LYS A 1 165 ? 18.652 1.733 -28.045 1.00 98.62 165 LYS A N 1
ATOM 1248 C CA . LYS A 1 165 ? 18.972 0.682 -27.068 1.00 98.62 165 LYS A CA 1
ATOM 1249 C C . LYS A 1 165 ? 19.251 1.277 -25.691 1.00 98.62 165 LYS A C 1
ATOM 1251 O O . LYS A 1 165 ? 18.691 0.794 -24.714 1.00 98.62 165 LYS A O 1
ATOM 1256 N N . MET A 1 166 ? 20.047 2.344 -25.626 1.00 98.38 166 MET A N 1
ATOM 1257 C CA . MET A 1 166 ? 20.324 3.063 -24.382 1.00 98.38 166 MET A CA 1
ATOM 1258 C C . MET A 1 166 ? 19.037 3.620 -23.760 1.00 98.38 166 MET A C 1
ATOM 1260 O O . MET A 1 166 ? 18.792 3.418 -22.575 1.00 98.38 166 MET A O 1
ATOM 1264 N N . GLN A 1 167 ? 18.181 4.263 -24.557 1.00 98.75 167 GLN A N 1
ATOM 1265 C CA . GLN A 1 167 ? 16.913 4.811 -24.078 1.00 98.75 167 GLN A CA 1
ATOM 1266 C C . GLN A 1 167 ? 15.981 3.712 -23.560 1.00 98.75 167 GLN A C 1
ATOM 1268 O O . GLN A 1 167 ? 15.423 3.856 -22.478 1.00 98.75 167 GLN A O 1
ATOM 1273 N N . LYS A 1 168 ? 15.836 2.601 -24.295 1.00 98.56 168 LYS A N 1
ATOM 1274 C CA . LYS A 1 168 ? 15.027 1.455 -23.858 1.00 98.56 168 LYS A CA 1
ATOM 1275 C C . LYS A 1 168 ? 15.570 0.823 -22.578 1.00 98.56 168 LYS A C 1
ATOM 1277 O O . LYS A 1 168 ? 14.778 0.494 -21.703 1.00 98.56 168 LYS A O 1
ATOM 1282 N N . ALA A 1 169 ? 16.891 0.683 -22.451 1.00 98.56 169 ALA A N 1
ATOM 1283 C CA . ALA A 1 169 ? 17.523 0.165 -21.240 1.00 98.56 169 ALA A CA 1
ATOM 1284 C C . ALA A 1 169 ? 17.248 1.072 -20.032 1.00 98.56 169 ALA A C 1
ATOM 1286 O O . ALA A 1 169 ? 16.829 0.574 -18.989 1.00 98.56 169 ALA A O 1
ATOM 1287 N N . LYS A 1 170 ? 17.385 2.396 -20.199 1.00 98.56 170 LYS A N 1
ATOM 1288 C CA . LYS A 1 170 ? 17.030 3.374 -19.163 1.00 98.56 170 LYS A CA 1
ATOM 1289 C C . LYS A 1 170 ? 15.555 3.261 -18.773 1.00 98.56 170 LYS A C 1
ATOM 1291 O O . LYS A 1 170 ? 15.248 3.100 -17.602 1.00 98.56 170 LYS A O 1
ATOM 1296 N N . HIS A 1 171 ? 14.650 3.248 -19.752 1.00 98.81 171 HIS A N 1
ATOM 1297 C CA . HIS A 1 171 ? 13.213 3.134 -19.493 1.00 98.81 171 HIS A CA 1
ATOM 1298 C C . HIS A 1 171 ? 12.848 1.844 -18.748 1.00 98.81 171 HIS A C 1
ATOM 1300 O O . HIS A 1 171 ? 11.993 1.854 -17.866 1.00 98.81 171 HIS A O 1
ATOM 1306 N N . PHE A 1 172 ? 13.494 0.728 -19.097 1.00 98.62 172 PHE A N 1
ATOM 1307 C CA . PHE A 1 172 ? 13.303 -0.546 -18.412 1.00 98.62 172 PHE A CA 1
ATOM 1308 C C . PHE A 1 172 ? 13.818 -0.499 -16.967 1.00 98.62 172 PHE A C 1
ATOM 1310 O O . PHE A 1 172 ? 13.147 -0.990 -16.061 1.00 98.62 172 PHE A O 1
ATOM 1317 N N . GLN A 1 173 ? 14.975 0.125 -16.732 1.00 98.62 173 GLN A N 1
ATOM 1318 C CA . GLN A 1 173 ? 15.505 0.342 -15.387 1.00 98.62 173 GLN A CA 1
ATOM 1319 C C . GLN A 1 173 ? 14.572 1.224 -14.551 1.00 98.62 173 GLN A C 1
ATOM 1321 O O . GLN A 1 173 ? 14.259 0.856 -13.422 1.00 98.62 173 GLN A O 1
ATOM 1326 N N . ASP A 1 174 ? 14.072 2.326 -15.112 1.00 98.69 174 ASP A N 1
ATOM 1327 C CA . ASP A 1 174 ? 13.130 3.225 -14.439 1.00 98.69 174 ASP A CA 1
ATOM 1328 C C . ASP A 1 174 ? 11.846 2.476 -14.043 1.00 98.69 174 ASP A C 1
ATOM 1330 O O . ASP A 1 174 ? 11.383 2.576 -12.905 1.00 98.69 174 ASP A O 1
ATOM 1334 N N . LEU A 1 175 ? 11.305 1.650 -14.948 1.00 98.88 175 LEU A N 1
ATOM 1335 C CA . LEU A 1 175 ? 10.152 0.792 -14.661 1.00 98.88 175 LEU A CA 1
ATOM 1336 C C . LEU A 1 175 ? 10.444 -0.227 -13.555 1.00 98.88 175 LEU A C 1
ATOM 1338 O O . LEU A 1 175 ? 9.605 -0.429 -12.676 1.00 98.88 175 LEU A O 1
ATOM 1342 N N . LYS A 1 176 ? 11.627 -0.848 -13.559 1.00 98.69 176 LYS A N 1
ATOM 1343 C CA . LYS A 1 176 ? 12.040 -1.792 -12.512 1.00 98.69 176 LYS A CA 1
ATOM 1344 C C . LYS A 1 176 ? 12.161 -1.099 -11.153 1.00 98.69 176 LYS A C 1
ATOM 1346 O O . LYS A 1 176 ? 11.630 -1.607 -10.169 1.00 98.69 176 LYS A O 1
ATOM 1351 N N . CYS A 1 177 ? 12.797 0.070 -11.099 1.00 98.75 177 CYS A N 1
ATOM 1352 C CA . CYS A 1 177 ? 12.903 0.872 -9.880 1.00 98.75 177 CYS A CA 1
ATOM 1353 C C . CYS A 1 177 ? 11.520 1.272 -9.354 1.00 98.75 177 CYS A C 1
ATOM 1355 O O . CYS A 1 177 ? 11.253 1.094 -8.169 1.00 98.75 177 CYS A O 1
ATOM 1357 N N . ARG A 1 178 ? 10.614 1.727 -10.229 1.00 98.75 178 ARG A N 1
ATOM 1358 C CA . ARG A 1 178 ? 9.240 2.083 -9.843 1.00 98.75 178 ARG A CA 1
ATOM 1359 C C . ARG A 1 178 ? 8.445 0.878 -9.347 1.00 98.75 178 ARG A C 1
ATOM 1361 O O . ARG A 1 178 ? 7.729 0.991 -8.362 1.00 98.75 178 ARG A O 1
ATOM 1368 N N . THR A 1 179 ? 8.596 -0.274 -9.995 1.00 98.81 179 THR A N 1
ATOM 1369 C CA . THR A 1 179 ? 7.954 -1.525 -9.561 1.00 98.81 179 THR A CA 1
ATOM 1370 C C . THR A 1 179 ? 8.441 -1.934 -8.173 1.00 98.81 179 THR A C 1
ATOM 1372 O O . THR A 1 179 ? 7.635 -2.284 -7.317 1.00 98.81 179 THR A O 1
ATOM 1375 N N . ASN A 1 180 ? 9.749 -1.838 -7.921 1.00 98.62 180 ASN A N 1
ATOM 1376 C CA . ASN A 1 180 ? 10.319 -2.125 -6.608 1.00 98.62 180 ASN A CA 1
ATOM 1377 C C . ASN A 1 180 ? 9.837 -1.131 -5.544 1.00 98.62 180 ASN A C 1
ATOM 1379 O O . ASN A 1 180 ? 9.466 -1.561 -4.458 1.00 98.62 180 ASN A O 1
ATOM 1383 N N . ALA A 1 181 ? 9.799 0.169 -5.855 1.00 98.62 181 ALA A N 1
ATOM 1384 C CA . ALA A 1 181 ? 9.287 1.191 -4.943 1.00 98.62 181 ALA A CA 1
ATOM 1385 C C . ALA A 1 181 ? 7.824 0.919 -4.562 1.00 98.62 181 ALA A C 1
ATOM 1387 O O . ALA A 1 181 ? 7.517 0.797 -3.380 1.00 98.62 181 ALA A O 1
ATOM 1388 N N . LEU A 1 182 ? 6.956 0.683 -5.554 1.00 98.75 182 LEU A N 1
ATOM 1389 C CA . LEU A 1 182 ? 5.553 0.330 -5.318 1.00 98.75 182 LEU A CA 1
ATOM 1390 C C . LEU A 1 182 ? 5.410 -0.959 -4.500 1.00 98.75 182 LEU A C 1
ATOM 1392 O O . LEU A 1 182 ? 4.584 -1.025 -3.599 1.00 98.75 182 LEU A O 1
ATOM 1396 N N . LYS A 1 183 ? 6.237 -1.980 -4.757 1.00 98.69 183 LYS A N 1
ATOM 1397 C CA . LYS A 1 183 ? 6.238 -3.217 -3.961 1.00 98.69 183 LYS A CA 1
ATOM 1398 C C . LYS A 1 183 ? 6.585 -2.947 -2.492 1.00 98.69 183 LYS A C 1
ATOM 1400 O O . LYS A 1 183 ? 5.937 -3.504 -1.607 1.00 98.69 183 LYS A O 1
ATOM 1405 N N . MET A 1 184 ? 7.583 -2.102 -2.233 1.00 98.62 184 MET A N 1
ATOM 1406 C CA . MET A 1 184 ? 7.957 -1.710 -0.871 1.00 98.62 184 MET A CA 1
ATOM 1407 C C . MET A 1 184 ? 6.852 -0.896 -0.191 1.00 98.62 184 MET A C 1
ATOM 1409 O O . MET A 1 184 ? 6.547 -1.155 0.970 1.00 98.62 184 MET A O 1
ATOM 1413 N N . GLU A 1 185 ? 6.207 0.024 -0.912 1.00 98.81 185 GLU A N 1
ATOM 1414 C CA . GLU A 1 185 ? 5.051 0.781 -0.418 1.00 98.81 185 GLU A CA 1
ATOM 1415 C C . GLU A 1 185 ? 3.885 -0.147 -0.060 1.00 98.81 185 GLU A C 1
ATOM 1417 O O . GLU A 1 185 ? 3.364 -0.068 1.050 1.00 98.81 185 GLU A O 1
ATOM 1422 N N . CYS A 1 186 ? 3.523 -1.089 -0.936 1.00 98.69 186 CYS A N 1
ATOM 1423 C CA . CYS A 1 186 ? 2.488 -2.084 -0.649 1.00 98.69 186 CYS A CA 1
ATOM 1424 C C . CYS A 1 186 ? 2.824 -2.922 0.591 1.00 98.69 186 CYS A C 1
ATOM 1426 O O . CYS A 1 186 ? 1.952 -3.151 1.429 1.00 98.69 186 CYS A O 1
ATOM 1428 N N . SER A 1 187 ? 4.080 -3.359 0.737 1.00 98.56 187 SER A N 1
ATOM 1429 C CA . SER A 1 187 ? 4.530 -4.099 1.922 1.00 98.56 187 SER A CA 1
ATOM 1430 C C . SER A 1 187 ? 4.438 -3.250 3.192 1.00 98.56 187 SER A C 1
ATOM 1432 O O . SER A 1 187 ? 3.992 -3.746 4.224 1.00 98.56 187 SER A O 1
ATOM 1434 N N . SER A 1 188 ? 4.830 -1.975 3.124 1.00 98.75 188 SER A N 1
ATOM 1435 C CA . SER A 1 188 ? 4.750 -1.044 4.253 1.00 98.75 188 SER A CA 1
ATOM 1436 C C . SER A 1 188 ? 3.302 -0.768 4.659 1.00 98.75 188 SER A C 1
ATOM 1438 O O . SER A 1 188 ? 2.972 -0.838 5.841 1.00 98.75 188 SER A O 1
ATOM 1440 N N . LEU A 1 189 ? 2.418 -0.511 3.691 1.00 98.81 189 LEU A N 1
ATOM 1441 C CA . LEU A 1 189 ? 0.991 -0.309 3.942 1.00 98.81 189 LEU A CA 1
ATOM 1442 C C . LEU A 1 189 ? 0.339 -1.565 4.528 1.00 98.81 189 LEU A C 1
ATOM 1444 O O . LEU A 1 189 ? -0.455 -1.457 5.456 1.00 98.81 189 LEU A O 1
ATOM 1448 N N . SER A 1 190 ? 0.715 -2.754 4.051 1.00 98.62 190 SER A N 1
ATOM 1449 C CA . SER A 1 190 ? 0.203 -4.020 4.593 1.00 98.62 190 SER A CA 1
ATOM 1450 C C . SER A 1 190 ? 0.611 -4.216 6.056 1.00 98.62 190 SER A C 1
ATOM 1452 O O . SER A 1 190 ? -0.229 -4.563 6.882 1.00 98.62 190 SER A O 1
ATOM 1454 N N . ALA A 1 191 ? 1.865 -3.909 6.405 1.00 98.62 191 ALA A N 1
ATOM 1455 C CA . ALA A 1 191 ? 2.327 -3.941 7.793 1.00 98.62 191 ALA A CA 1
ATOM 1456 C C . ALA A 1 191 ? 1.573 -2.931 8.680 1.00 98.62 191 ALA A C 1
ATOM 1458 O O . ALA A 1 191 ? 1.221 -3.244 9.816 1.00 98.62 191 ALA A O 1
ATOM 1459 N N . GLN A 1 192 ? 1.269 -1.736 8.158 1.00 98.69 192 GLN A N 1
ATOM 1460 C CA . GLN A 1 192 ? 0.461 -0.746 8.880 1.00 98.69 192 GLN A CA 1
ATOM 1461 C C . GLN A 1 192 ? -0.970 -1.229 9.125 1.00 98.69 192 GLN A C 1
ATOM 1463 O O . GLN A 1 192 ? -1.502 -1.012 10.211 1.00 98.69 192 GLN A O 1
ATOM 1468 N N . VAL A 1 193 ? -1.599 -1.872 8.138 1.00 98.75 193 VAL A N 1
ATOM 1469 C CA . VAL A 1 193 ? -2.942 -2.447 8.296 1.00 98.75 193 VAL A CA 1
ATOM 1470 C C . VAL A 1 193 ? -2.932 -3.532 9.366 1.00 98.75 193 VAL A C 1
ATOM 1472 O O . VAL A 1 193 ? -3.772 -3.492 10.257 1.00 98.75 193 VAL A O 1
ATOM 1475 N N . GLN A 1 194 ? -1.954 -4.439 9.332 1.00 98.62 194 GLN A N 1
ATOM 1476 C CA . GLN A 1 194 ? -1.829 -5.493 10.336 1.00 98.62 194 GLN A CA 1
ATOM 1477 C C . GLN A 1 194 ? -1.656 -4.917 11.751 1.00 98.62 194 GLN A C 1
ATOM 1479 O O . GLN A 1 194 ? -2.408 -5.274 12.650 1.00 98.62 194 GLN A O 1
ATOM 1484 N N . SER A 1 195 ? -0.737 -3.965 11.938 1.00 98.62 195 SER A N 1
ATOM 1485 C CA . SER A 1 195 ? -0.525 -3.314 13.240 1.00 98.62 195 SER A CA 1
ATOM 1486 C C . SER A 1 195 ? -1.788 -2.616 13.757 1.00 98.62 195 SER A C 1
ATOM 1488 O O . SER A 1 195 ? -2.103 -2.691 14.943 1.00 98.62 195 SER A O 1
ATOM 1490 N N . ARG A 1 196 ? -2.539 -1.941 12.878 1.00 98.69 196 ARG A N 1
ATOM 1491 C CA . ARG A 1 196 ? -3.808 -1.304 13.259 1.00 98.69 196 ARG A CA 1
ATOM 1492 C C . ARG A 1 196 ? -4.877 -2.328 13.615 1.00 98.69 196 ARG A C 1
ATOM 1494 O O . ARG A 1 196 ? -5.641 -2.073 14.538 1.00 98.69 196 ARG A O 1
ATOM 1501 N N . GLN A 1 197 ? -4.923 -3.452 12.905 1.00 98.75 197 GLN A N 1
ATOM 1502 C CA . GLN A 1 197 ? -5.850 -4.541 13.193 1.00 98.75 197 GLN A CA 1
ATOM 1503 C C . GLN A 1 197 ? -5.572 -5.140 14.576 1.00 98.75 197 GLN A C 1
ATOM 1505 O O . GLN A 1 197 ? -6.488 -5.263 15.378 1.00 98.75 197 GLN A O 1
ATOM 1510 N N . GLU A 1 198 ? -4.304 -5.393 14.903 1.00 98.75 198 GLU A N 1
ATOM 1511 C CA . GLU A 1 198 ? -3.890 -5.881 16.225 1.00 98.75 198 GLU A CA 1
ATOM 1512 C C . GLU A 1 198 ? -4.292 -4.909 17.350 1.00 98.75 198 GLU A C 1
ATOM 1514 O O . GLU A 1 198 ? -4.827 -5.327 18.378 1.00 98.75 198 GLU A O 1
ATOM 1519 N N . ILE A 1 199 ? -4.096 -3.599 17.148 1.00 98.81 199 ILE A N 1
ATOM 1520 C CA . ILE A 1 199 ? -4.531 -2.570 18.107 1.00 98.81 199 ILE A CA 1
ATOM 1521 C C . ILE A 1 199 ? -6.058 -2.549 18.235 1.00 98.81 199 ILE A C 1
ATOM 1523 O O . ILE A 1 199 ? -6.578 -2.462 19.346 1.00 98.81 199 ILE A O 1
ATOM 1527 N N . PHE A 1 200 ? -6.782 -2.622 17.117 1.00 98.75 200 PHE A N 1
ATOM 1528 C CA . PHE A 1 200 ? -8.242 -2.637 17.114 1.00 98.75 200 PHE A CA 1
ATOM 1529 C C . PHE A 1 200 ? -8.793 -3.845 17.875 1.00 98.75 200 PHE A C 1
ATOM 1531 O O . PHE A 1 200 ? -9.671 -3.679 18.720 1.00 98.75 200 PHE A O 1
ATOM 1538 N N . ASP A 1 201 ? -8.255 -5.036 17.623 1.00 98.69 201 ASP A N 1
ATOM 1539 C CA . ASP A 1 201 ? -8.686 -6.261 18.292 1.00 98.69 201 ASP A CA 1
ATOM 1540 C C . ASP A 1 201 ? -8.370 -6.216 19.793 1.00 98.69 201 ASP A C 1
ATOM 1542 O O . ASP A 1 201 ? -9.231 -6.547 20.608 1.00 98.69 201 ASP A O 1
ATOM 1546 N N . SER A 1 202 ? -7.196 -5.701 20.174 1.00 98.69 202 SER A N 1
ATOM 1547 C CA . SER A 1 202 ? -6.838 -5.459 21.577 1.00 98.69 202 SER A CA 1
ATOM 1548 C C . SER A 1 202 ? -7.832 -4.514 22.271 1.00 98.69 202 SER A C 1
ATOM 1550 O O . SER A 1 202 ? -8.444 -4.876 23.279 1.00 98.69 202 SER A O 1
ATOM 1552 N N . LEU A 1 203 ? -8.112 -3.346 21.681 1.00 98.75 203 LEU A N 1
ATOM 1553 C CA . LEU A 1 203 ? -9.087 -2.393 22.227 1.00 98.75 203 LEU A CA 1
ATOM 1554 C C . LEU A 1 203 ? -10.507 -2.968 22.273 1.00 98.75 203 LEU A C 1
ATOM 1556 O O . LEU A 1 203 ? -11.263 -2.685 23.200 1.00 98.75 203 LEU A O 1
ATOM 1560 N N . LYS A 1 204 ? -10.888 -3.792 21.292 1.00 98.69 204 LYS A N 1
ATOM 1561 C CA . LYS A 1 204 ? -12.180 -4.486 21.270 1.00 98.69 204 LYS A CA 1
ATOM 1562 C C . LYS A 1 204 ? -12.299 -5.468 22.436 1.00 98.69 204 LYS A C 1
ATOM 1564 O O . LYS A 1 204 ? -13.365 -5.542 23.049 1.00 98.69 204 LYS A O 1
ATOM 1569 N N . THR A 1 205 ? -11.227 -6.195 22.761 1.00 98.69 205 THR A N 1
ATOM 1570 C CA . THR A 1 205 ? -11.200 -7.078 23.937 1.00 98.69 205 THR A CA 1
ATOM 1571 C C . THR A 1 205 ? -11.295 -6.291 25.243 1.00 98.69 205 THR A C 1
ATOM 1573 O O . THR A 1 205 ? -12.170 -6.593 26.052 1.00 98.69 205 THR A O 1
ATOM 1576 N N . GLU A 1 206 ? -10.514 -5.218 25.402 1.00 98.75 206 GLU A N 1
ATOM 1577 C CA . GLU A 1 206 ? -10.567 -4.348 26.586 1.00 98.75 206 GLU A CA 1
ATOM 1578 C C . GLU A 1 206 ? -11.960 -3.728 26.770 1.00 98.75 206 GLU A C 1
ATOM 1580 O O . GLU A 1 206 ? -12.522 -3.733 27.865 1.00 98.75 206 GLU A O 1
ATOM 1585 N N . ASN A 1 207 ? -12.571 -3.250 25.684 1.00 98.75 207 ASN A N 1
ATOM 1586 C CA . ASN A 1 207 ? -13.912 -2.679 25.726 1.00 98.75 207 ASN A CA 1
ATOM 1587 C C . ASN A 1 207 ? -14.948 -3.705 26.205 1.00 98.75 207 ASN A C 1
ATOM 1589 O O . ASN A 1 207 ? -15.786 -3.385 27.046 1.00 98.75 207 ASN A O 1
ATOM 1593 N N . ARG A 1 208 ? -14.860 -4.952 25.727 1.00 98.62 208 ARG A N 1
ATOM 1594 C CA . ARG A 1 208 ? -15.741 -6.039 26.170 1.00 98.62 208 ARG A CA 1
ATOM 1595 C C . ARG A 1 208 ? -15.568 -6.338 27.660 1.00 98.62 208 ARG A C 1
ATOM 1597 O O . ARG A 1 208 ? -16.561 -6.532 28.354 1.00 98.62 208 ARG A O 1
ATOM 1604 N N . GLU A 1 209 ? -14.339 -6.346 28.168 1.00 98.75 209 GLU A N 1
ATOM 1605 C CA . GLU A 1 209 ? -14.085 -6.524 29.602 1.00 98.75 209 GLU A CA 1
ATOM 1606 C C . GLU A 1 209 ? -14.670 -5.383 30.441 1.00 98.75 209 GLU A C 1
ATOM 1608 O O . GLU A 1 209 ? -15.263 -5.625 31.493 1.00 98.75 209 GLU A O 1
ATOM 1613 N N . LEU A 1 210 ? -14.527 -4.137 29.981 1.00 98.81 210 LEU A N 1
ATOM 1614 C CA . LEU A 1 210 ? -15.102 -2.971 30.651 1.00 98.81 210 LEU A CA 1
ATOM 1615 C C . LEU A 1 210 ? -16.633 -3.007 30.649 1.00 98.81 210 LEU A C 1
ATOM 1617 O O . LEU A 1 210 ? -17.237 -2.673 31.666 1.00 98.81 210 LEU A O 1
ATOM 1621 N N . GLN A 1 211 ? -17.257 -3.453 29.557 1.00 98.75 211 GLN A N 1
ATOM 1622 C CA . GLN A 1 211 ? -18.708 -3.649 29.493 1.00 98.75 211 GLN A CA 1
ATOM 1623 C C . GLN A 1 211 ? -19.187 -4.668 30.531 1.00 98.75 211 GLN A C 1
ATOM 1625 O O . GLN A 1 211 ? -20.113 -4.370 31.278 1.00 98.75 211 GLN A O 1
ATOM 1630 N N . ILE A 1 212 ? -18.514 -5.819 30.642 1.00 98.69 212 ILE A N 1
ATOM 1631 C CA . ILE A 1 212 ? -18.850 -6.850 31.639 1.00 98.69 212 ILE A CA 1
ATOM 1632 C C . ILE A 1 212 ? -18.700 -6.300 33.066 1.00 98.69 212 ILE A C 1
ATOM 1634 O O . ILE A 1 212 ? -19.565 -6.507 33.914 1.00 98.69 212 ILE A O 1
ATOM 1638 N N . LYS A 1 213 ? -17.618 -5.559 33.343 1.00 98.69 213 LYS A N 1
ATOM 1639 C CA . LYS A 1 213 ? -17.413 -4.917 34.654 1.00 98.69 213 LYS A CA 1
ATOM 1640 C C . LYS A 1 213 ? -18.519 -3.909 34.971 1.00 98.69 213 LYS A C 1
ATOM 1642 O O . LYS A 1 213 ? -18.987 -3.856 36.106 1.00 98.69 213 LYS A O 1
ATOM 1647 N N . LEU A 1 214 ? -18.928 -3.113 33.985 1.00 98.75 214 LEU A N 1
ATOM 1648 C CA . LEU A 1 214 ? -19.995 -2.127 34.136 1.00 98.75 214 LEU A CA 1
ATOM 1649 C C . LEU A 1 214 ? -21.341 -2.801 34.419 1.00 98.75 214 LEU A C 1
ATOM 1651 O O . LEU A 1 214 ? -22.055 -2.356 35.314 1.00 98.75 214 LEU A O 1
ATOM 1655 N N . GLU A 1 215 ? -21.663 -3.878 33.703 1.00 98.69 215 GLU A N 1
ATOM 1656 C CA . GLU A 1 215 ? -22.877 -4.668 33.926 1.00 98.69 215 GLU A CA 1
ATOM 1657 C C . GLU A 1 215 ? -22.928 -5.215 35.359 1.00 98.69 215 GLU A C 1
ATOM 1659 O O . GLU A 1 215 ? -23.903 -4.971 36.069 1.00 98.69 215 GLU A O 1
ATOM 1664 N N . GLY A 1 216 ? -21.834 -5.815 35.842 1.00 98.56 216 GLY A N 1
ATOM 1665 C CA . GLY A 1 216 ? -21.751 -6.308 37.221 1.00 98.56 216 GLY A CA 1
ATOM 1666 C C . GLY A 1 216 ? -21.903 -5.207 38.281 1.00 98.56 216 GLY A C 1
ATOM 1667 O O . GLY A 1 216 ? -22.600 -5.393 39.279 1.00 98.56 216 GLY A O 1
ATOM 1668 N N . LEU A 1 217 ? -21.310 -4.026 38.065 1.00 98.75 217 LEU A N 1
ATOM 1669 C CA . LEU A 1 217 ? -21.498 -2.884 38.971 1.00 98.75 217 LEU A CA 1
ATOM 1670 C C . LEU A 1 217 ? -22.948 -2.380 38.974 1.00 98.75 217 LEU A C 1
ATOM 1672 O O . LEU A 1 217 ? -23.459 -1.979 40.021 1.00 98.75 217 LEU A O 1
ATOM 1676 N N . ASN A 1 218 ? -23.619 -2.414 37.824 1.00 98.56 218 ASN A N 1
ATOM 1677 C CA . ASN A 1 218 ? -25.017 -2.019 37.710 1.00 98.56 218 ASN A CA 1
ATOM 1678 C C . ASN A 1 218 ? -25.947 -3.011 38.428 1.00 98.56 218 ASN A C 1
ATOM 1680 O O . ASN A 1 218 ? -26.845 -2.595 39.157 1.00 98.56 218 ASN A O 1
ATOM 1684 N N . GLU A 1 219 ? -25.701 -4.316 38.292 1.00 98.56 219 GLU A N 1
ATOM 1685 C CA . GLU A 1 219 ? -26.414 -5.350 39.054 1.00 98.56 219 GLU A CA 1
ATOM 1686 C C . GLU A 1 219 ? -26.244 -5.156 40.567 1.00 98.56 219 GLU A C 1
ATOM 1688 O O . GLU A 1 219 ? -27.226 -5.162 41.312 1.00 98.56 219 GLU A O 1
ATOM 1693 N N . GLN A 1 220 ? -25.017 -4.895 41.026 1.00 98.44 220 GLN A N 1
ATOM 1694 C CA . GLN A 1 220 ? -24.738 -4.625 42.436 1.00 98.44 220 GLN A CA 1
ATOM 1695 C C . GLN A 1 220 ? -25.470 -3.374 42.954 1.00 98.44 220 GLN A C 1
ATOM 1697 O O . GLN A 1 220 ? -25.992 -3.379 44.076 1.00 98.44 220 GLN A O 1
ATOM 1702 N N . ALA A 1 221 ? -25.522 -2.303 42.157 1.00 98.44 221 ALA A N 1
ATOM 1703 C CA . ALA A 1 221 ? -26.258 -1.089 42.497 1.00 98.44 221 ALA A CA 1
ATOM 1704 C C . ALA A 1 221 ? -27.770 -1.354 42.600 1.00 98.44 221 ALA A C 1
ATOM 1706 O O . ALA A 1 221 ? -28.396 -0.914 43.564 1.00 98.44 221 ALA A O 1
ATOM 1707 N N . ASN A 1 222 ? -28.338 -2.137 41.677 1.00 98.12 222 ASN A N 1
ATOM 1708 C CA . ASN A 1 222 ? -29.753 -2.519 41.702 1.00 98.12 222 ASN A CA 1
ATOM 1709 C C . ASN A 1 222 ? -30.114 -3.336 42.949 1.00 98.12 222 ASN A C 1
ATOM 1711 O O . ASN A 1 222 ? -31.127 -3.062 43.588 1.00 98.12 222 ASN A O 1
ATOM 1715 N N . LEU A 1 223 ? -29.277 -4.306 43.330 1.00 98.50 223 LEU A N 1
ATOM 1716 C CA . LEU A 1 223 ? -29.481 -5.085 44.556 1.00 98.50 223 LEU A CA 1
ATOM 1717 C C . LEU A 1 223 ? -29.418 -4.196 45.801 1.00 98.50 223 LEU A C 1
ATOM 1719 O O . LEU A 1 223 ? -30.253 -4.315 46.695 1.00 98.50 223 LEU A O 1
ATOM 1723 N N . SER A 1 224 ? -28.454 -3.274 45.841 1.00 98.38 224 SER A N 1
ATOM 1724 C CA . SER A 1 224 ? -28.303 -2.324 46.949 1.00 98.38 224 SER A CA 1
ATOM 1725 C C . SER A 1 224 ? -29.513 -1.390 47.057 1.00 98.38 224 SER A C 1
ATOM 1727 O O . SER A 1 224 ? -29.984 -1.124 48.161 1.00 98.38 224 SER A O 1
ATOM 1729 N N . GLN A 1 225 ? -30.050 -0.928 45.924 1.00 98.25 225 GLN A N 1
ATOM 1730 C CA . GLN A 1 225 ? -31.272 -0.126 45.888 1.00 98.25 225 GLN A CA 1
ATOM 1731 C C . GLN A 1 225 ? -32.481 -0.925 46.385 1.00 98.25 225 GLN A C 1
ATOM 1733 O O . GLN A 1 225 ? -33.187 -0.448 47.266 1.00 98.25 225 GLN A O 1
ATOM 1738 N N . ALA A 1 226 ? -32.673 -2.156 45.904 1.00 98.38 226 ALA A N 1
ATOM 1739 C CA . ALA A 1 226 ? -33.773 -3.015 46.342 1.00 98.38 226 ALA A CA 1
ATOM 1740 C C . ALA A 1 226 ? -33.739 -3.285 47.859 1.00 98.38 226 ALA A C 1
ATOM 1742 O O . ALA A 1 226 ? -34.775 -3.251 48.522 1.00 98.38 226 ALA A O 1
ATOM 1743 N N . LEU A 1 227 ? -32.546 -3.505 48.425 1.00 98.38 227 LEU A N 1
ATOM 1744 C CA . LEU A 1 227 ? -32.365 -3.648 49.872 1.00 98.38 227 LEU A CA 1
ATOM 1745 C C . LEU A 1 227 ? -32.693 -2.354 50.626 1.00 98.38 227 LEU A C 1
ATOM 1747 O O . LEU A 1 227 ? -33.354 -2.404 51.662 1.00 98.38 227 LEU A O 1
ATOM 1751 N N . ASN A 1 228 ? -32.257 -1.200 50.115 1.00 98.25 228 ASN A N 1
ATOM 1752 C CA . ASN A 1 228 ? -32.580 0.094 50.712 1.00 98.25 228 ASN A CA 1
ATOM 1753 C C . ASN A 1 228 ? -34.088 0.367 50.691 1.00 98.25 228 ASN A C 1
ATOM 1755 O O . ASN A 1 228 ? -34.629 0.788 51.710 1.00 98.25 228 ASN A O 1
ATOM 1759 N N . ASP A 1 229 ? -34.771 0.082 49.582 1.00 98.12 229 ASP A N 1
ATOM 1760 C CA . ASP A 1 229 ? -36.222 0.246 49.453 1.00 98.12 229 ASP A CA 1
ATOM 1761 C C . ASP A 1 229 ? -36.967 -0.667 50.440 1.00 98.12 229 ASP A C 1
ATOM 1763 O O . ASP A 1 229 ? -37.892 -0.234 51.130 1.00 98.12 229 ASP A O 1
ATOM 1767 N N . GLN A 1 230 ? -36.516 -1.919 50.588 1.00 98.19 230 GLN A N 1
ATOM 1768 C CA . GLN A 1 230 ? -37.072 -2.846 51.574 1.00 98.19 230 GLN A CA 1
ATOM 1769 C C . GLN A 1 230 ? -36.871 -2.335 53.009 1.00 98.19 230 GLN A C 1
ATOM 1771 O O . GLN A 1 230 ? -37.820 -2.324 53.796 1.00 98.19 230 GLN A O 1
ATOM 1776 N N . LEU A 1 231 ? -35.668 -1.870 53.357 1.00 98.06 231 LEU A N 1
ATOM 1777 C CA . LEU A 1 231 ? -35.386 -1.291 54.674 1.00 98.06 231 LEU A CA 1
ATOM 1778 C C . LEU A 1 231 ? -36.232 -0.043 54.942 1.00 98.06 231 LEU A C 1
ATOM 1780 O O . LEU A 1 231 ? -36.756 0.112 56.043 1.00 98.06 231 LEU A O 1
ATOM 1784 N N . GLN A 1 232 ? -36.400 0.829 53.948 1.00 98.06 232 GLN A N 1
ATOM 1785 C CA . GLN A 1 232 ? -37.262 2.004 54.064 1.00 98.06 232 GLN A CA 1
ATOM 1786 C C . GLN A 1 232 ? -38.717 1.609 54.319 1.00 98.06 232 GLN A C 1
ATOM 1788 O O . GLN A 1 232 ? -39.328 2.154 55.238 1.00 98.06 232 GLN A O 1
ATOM 1793 N N . SER A 1 233 ? -39.240 0.617 53.591 1.00 97.12 233 SER A N 1
ATOM 1794 C CA . SER A 1 233 ? -40.604 0.117 53.804 1.00 97.12 233 SER A CA 1
ATOM 1795 C C . SER A 1 233 ? -40.813 -0.428 55.224 1.00 97.12 233 SER A C 1
ATOM 1797 O O . SER A 1 233 ? -41.847 -0.182 55.845 1.00 97.12 233 SER A O 1
ATOM 1799 N N . GLU A 1 234 ? -39.805 -1.098 55.788 1.00 97.56 234 GLU A N 1
ATOM 1800 C CA . GLU A 1 234 ? -39.873 -1.623 57.151 1.00 97.56 234 GLU A CA 1
ATOM 1801 C C . GLU A 1 234 ? -39.800 -0.502 58.195 1.00 97.56 234 GLU A C 1
ATOM 1803 O O . GLU A 1 234 ? -40.542 -0.516 59.177 1.00 97.56 234 GLU A O 1
ATOM 1808 N N . ILE A 1 235 ? -38.968 0.519 57.966 1.00 97.81 235 ILE A N 1
ATOM 1809 C CA . ILE A 1 235 ? -38.928 1.723 58.807 1.00 97.81 235 ILE A CA 1
ATOM 1810 C C . ILE A 1 235 ? -40.292 2.422 58.815 1.00 97.81 235 ILE A C 1
ATOM 1812 O O . ILE A 1 235 ? -40.759 2.842 59.873 1.00 97.81 235 ILE A O 1
ATOM 1816 N N . GLU A 1 236 ? -40.935 2.570 57.657 1.00 96.81 236 GLU A N 1
ATOM 1817 C CA . GLU A 1 236 ? -42.269 3.169 57.556 1.00 96.81 236 GLU A CA 1
ATOM 1818 C C . GLU A 1 236 ? -43.322 2.345 58.298 1.00 96.81 236 GLU A C 1
ATOM 1820 O O . GLU A 1 236 ? -44.092 2.904 59.078 1.00 96.81 236 GLU A O 1
ATOM 1825 N N . ARG A 1 237 ? -43.304 1.018 58.137 1.00 97.06 237 ARG A N 1
ATOM 1826 C CA . ARG A 1 237 ? -44.189 0.100 58.864 1.00 97.06 237 ARG A CA 1
ATOM 1827 C C . ARG A 1 237 ? -44.031 0.237 60.378 1.00 97.06 237 ARG A C 1
ATOM 1829 O O . ARG A 1 237 ? -45.028 0.293 61.092 1.00 97.06 237 ARG A O 1
ATOM 1836 N N . LEU A 1 238 ? -42.791 0.295 60.866 1.00 96.69 238 LEU A N 1
ATOM 1837 C CA . LEU A 1 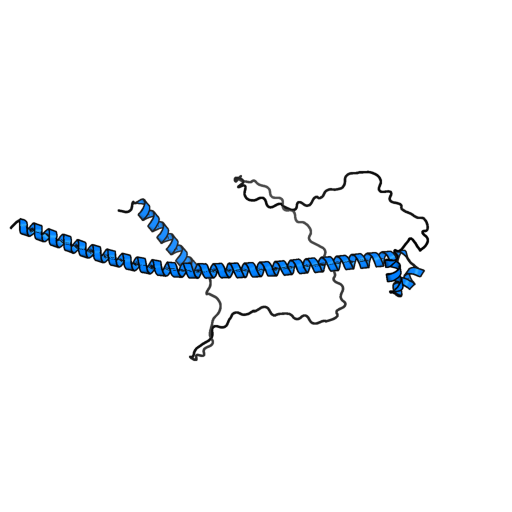238 ? -42.488 0.426 62.293 1.00 96.69 238 LEU A CA 1
ATOM 1838 C C . LEU A 1 238 ? -42.888 1.790 62.866 1.00 96.69 238 LEU A C 1
ATOM 1840 O O . LEU A 1 238 ? -43.255 1.854 64.030 1.00 96.69 238 LEU A O 1
ATOM 1844 N N . LYS A 1 239 ? -42.860 2.869 62.075 1.00 95.88 239 LYS A N 1
ATOM 1845 C CA . LYS A 1 239 ? -43.322 4.203 62.508 1.00 95.88 239 LYS A CA 1
ATOM 1846 C C . LYS A 1 239 ? -44.837 4.295 62.730 1.00 95.88 239 LYS A C 1
ATOM 1848 O O . LYS A 1 239 ? -45.287 5.263 63.336 1.00 95.88 239 LYS A O 1
ATOM 1853 N N . LEU A 1 240 ? -45.613 3.354 62.190 1.00 93.25 240 LEU A N 1
ATOM 1854 C CA . LEU A 1 240 ? -47.074 3.307 62.318 1.00 93.25 240 LEU A CA 1
ATOM 1855 C C . LEU A 1 240 ? -47.556 2.456 63.508 1.00 93.25 240 LEU A C 1
ATOM 1857 O O . LEU A 1 240 ? -48.761 2.423 63.761 1.00 93.25 240 LEU A O 1
ATOM 1861 N N . LEU A 1 241 ? -46.642 1.762 64.196 1.00 87.25 241 LEU A N 1
ATOM 1862 C CA . LEU A 1 241 ? -46.890 1.007 65.431 1.00 87.25 241 LEU A CA 1
ATOM 1863 C C . LEU A 1 241 ? -46.606 1.873 66.662 1.00 87.25 241 LEU A C 1
ATOM 1865 O O . LEU A 1 241 ? -47.367 1.726 67.643 1.00 87.25 241 LEU A O 1
#

Secondary structure (DSSP, 8-state):
---HHHHHHHHHHHHHHHHHHHHTSSSS--S--------------PPP-----------------PPPPPP-------------------------------------S--------S---GGGTS-HHHHHHHHH-HHHHHHHHH-HHHHHHHHHHHHHHHHHHHHHHHHHHHHHHHHHHHHHHHHHHHHHHHHHHHHHHHHHHHHHHHHHHHHHHHHHHHHHHHHHHHHHHHHHHHHT-